Protein AF-0000000074319990 (afdb_homodimer)

Structure (mmCIF, N/CA/C/O backbone):
data_AF-0000000074319990-model_v1
#
loop_
_entity.id
_entity.type
_entity.pdbx_description
1 polymer 'PepSY domain-containing protein'
#
loop_
_atom_site.group_PDB
_atom_site.id
_atom_site.type_symbol
_atom_site.label_atom_id
_atom_site.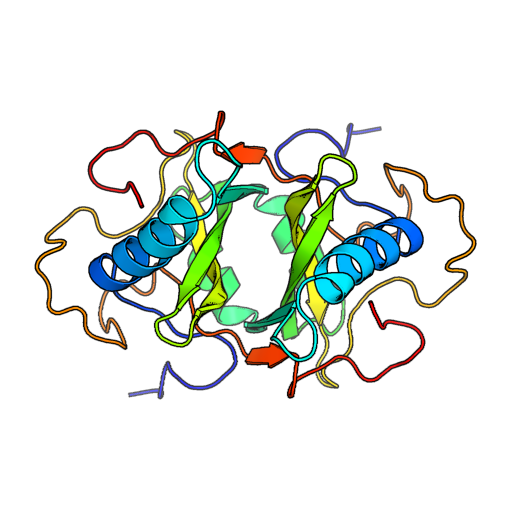label_alt_id
_atom_site.label_comp_id
_atom_site.label_asym_id
_atom_site.label_entity_id
_atom_site.label_seq_id
_atom_site.pdbx_PDB_ins_code
_atom_site.Cartn_x
_atom_site.Cartn_y
_atom_site.Cartn_z
_atom_site.occupancy
_atom_site.B_iso_or_equiv
_atom_site.auth_seq_id
_atom_site.auth_comp_id
_atom_site.auth_asym_id
_atom_site.auth_atom_id
_atom_site.pdbx_PDB_model_num
ATOM 1 N N . MET A 1 1 ? -10.508 -3.691 26.188 1 24.97 1 MET A N 1
ATOM 2 C CA . MET A 1 1 ? -9.844 -2.738 25.312 1 24.97 1 MET A CA 1
ATOM 3 C C . MET A 1 1 ? -9.266 -3.441 24.094 1 24.97 1 MET A C 1
ATOM 5 O O . MET A 1 1 ? -8.367 -4.277 24.219 1 24.97 1 MET A O 1
ATOM 9 N N . GLU A 1 2 ? -9.914 -3.902 23.094 1 34.56 2 GLU A N 1
ATOM 10 C CA . GLU A 1 2 ? -9.57 -4.879 22.062 1 34.56 2 GLU A CA 1
ATOM 11 C C . GLU A 1 2 ? -8.211 -4.57 21.453 1 34.56 2 GLU A C 1
ATOM 13 O O . GLU A 1 2 ? -7.883 -3.406 21.203 1 34.56 2 GLU A O 1
ATOM 18 N N . ASN A 1 3 ? -7.141 -5.203 21.688 1 40.97 3 ASN A N 1
ATOM 19 C CA . ASN A 1 3 ? -5.734 -4.902 21.438 1 40.97 3 ASN A CA 1
ATOM 20 C C . ASN A 1 3 ? -5.484 -4.559 19.984 1 40.97 3 ASN A C 1
ATOM 22 O O . ASN A 1 3 ? -5.551 -5.43 19.109 1 40.97 3 ASN A O 1
ATOM 26 N N . SER A 1 4 ? -5.953 -3.451 19.484 1 47.22 4 SER A N 1
ATOM 27 C CA . SER A 1 4 ? -5.918 -2.842 18.172 1 47.22 4 SER A CA 1
ATOM 28 C C . SER A 1 4 ? -4.637 -3.203 17.422 1 47.22 4 SER A C 1
ATOM 30 O O . SER A 1 4 ? -4.582 -3.129 16.188 1 47.22 4 SER A O 1
ATOM 32 N N . ASN A 1 5 ? -3.504 -3.514 18.172 1 55.06 5 ASN A N 1
ATOM 33 C CA . ASN A 1 5 ? -2.238 -3.852 17.516 1 55.06 5 ASN A CA 1
ATOM 34 C C . ASN A 1 5 ? -2.146 -5.344 17.219 1 55.06 5 ASN A C 1
ATOM 36 O O . ASN A 1 5 ? -1.068 -5.855 16.906 1 55.06 5 ASN A O 1
ATOM 40 N N . LYS A 1 6 ? -3.379 -5.938 17.328 1 69.81 6 LYS A N 1
ATOM 41 C CA . LYS A 1 6 ? -3.35 -7.332 16.906 1 69.81 6 LYS A CA 1
ATOM 42 C C . LYS A 1 6 ? -3.541 -7.445 15.391 1 69.81 6 LYS A C 1
ATOM 44 O O . LYS A 1 6 ? -4.262 -6.645 14.789 1 69.81 6 LYS A O 1
ATOM 49 N N . GLY A 1 7 ? -2.855 -8.25 14.797 1 90.25 7 GLY A N 1
ATOM 50 C CA . GLY A 1 7 ? -2.99 -8.516 13.375 1 90.25 7 GLY A CA 1
ATOM 51 C C . GLY A 1 7 ? -1.93 -7.824 12.531 1 90.25 7 GLY A C 1
ATOM 52 O O . GLY A 1 7 ? -0.86 -7.48 13.039 1 90.25 7 GLY A O 1
ATOM 53 N N . LYS A 1 8 ? -2.244 -7.809 11.297 1 95.81 8 LYS A N 1
ATOM 54 C CA . LYS A 1 8 ? -1.288 -7.258 10.344 1 95.81 8 LYS A CA 1
ATOM 55 C C . LYS A 1 8 ? -1.538 -5.77 10.117 1 95.81 8 LYS A C 1
ATOM 57 O O . LYS A 1 8 ? -2.596 -5.383 9.617 1 95.81 8 LYS A O 1
ATOM 62 N N . GLY A 1 9 ? -0.542 -4.938 10.508 1 94.5 9 GLY A N 1
ATOM 63 C CA . GLY A 1 9 ? -0.656 -3.49 10.43 1 94.5 9 GLY A CA 1
ATOM 64 C C . GLY A 1 9 ? -0.889 -2.838 11.781 1 94.5 9 GLY A C 1
ATOM 65 O O . GLY A 1 9 ? -1.648 -3.354 12.602 1 94.5 9 GLY A O 1
ATOM 66 N N . LYS A 1 10 ? -0.229 -1.736 12.016 1 92.06 10 LYS A N 1
ATOM 67 C CA . LYS A 1 10 ? -0.366 -0.941 13.234 1 92.06 10 LYS A CA 1
ATOM 68 C C . LYS A 1 10 ? -0.471 0.546 12.906 1 92.06 10 LYS A C 1
ATOM 70 O O . LYS A 1 10 ? 0.222 1.043 12.016 1 92.06 10 LYS A O 1
ATOM 75 N N . PHE A 1 11 ? -1.311 1.204 13.641 1 93 11 PHE A N 1
ATOM 76 C CA . PHE A 1 11 ? -1.433 2.645 13.445 1 93 11 PHE A CA 1
ATOM 77 C C . PHE A 1 11 ? -0.328 3.385 14.188 1 93 11 PHE A C 1
ATOM 79 O O . PHE A 1 11 ? 0.015 3.031 15.32 1 93 11 PHE A O 1
ATOM 86 N N . ILE A 1 12 ? 0.226 4.406 13.562 1 91.19 12 ILE A N 1
ATOM 87 C CA . ILE A 1 12 ? 1.336 5.164 14.125 1 91.19 12 ILE A CA 1
ATOM 88 C C . ILE A 1 12 ? 0.977 6.648 14.164 1 91.19 12 ILE A C 1
ATOM 90 O O . ILE A 1 12 ? -0.017 7.07 13.57 1 91.19 12 ILE A O 1
ATOM 94 N N . SER A 1 13 ? 1.857 7.379 14.82 1 90.19 13 SER A N 1
ATOM 95 C CA . SER A 1 13 ? 1.666 8.82 14.898 1 90.19 13 SER A CA 1
ATOM 96 C C . SER A 1 13 ? 2.1 9.508 13.602 1 90.19 13 SER A C 1
ATOM 98 O O . SER A 1 13 ? 2.918 8.969 12.852 1 90.19 13 SER A O 1
ATOM 100 N N . LYS A 1 14 ? 1.562 10.703 13.398 1 92.25 14 LYS A N 1
ATOM 101 C CA . LYS A 1 14 ? 1.979 11.523 12.266 1 92.25 14 LYS A CA 1
ATOM 102 C C . LYS A 1 14 ? 3.471 11.844 12.344 1 92.25 14 LYS A C 1
ATOM 104 O O . LYS A 1 14 ? 4.156 11.867 11.32 1 92.25 14 LYS A O 1
ATOM 109 N N . ALA A 1 15 ? 3.979 12.156 13.555 1 90.69 15 ALA A N 1
ATOM 110 C CA . ALA A 1 15 ? 5.391 12.492 13.734 1 90.69 15 ALA A CA 1
ATOM 111 C C . ALA A 1 15 ? 6.289 11.352 13.258 1 90.69 15 ALA A C 1
ATOM 113 O O . ALA A 1 15 ? 7.258 11.578 12.531 1 90.69 15 ALA A O 1
ATOM 114 N N . LYS A 1 16 ? 5.988 10.133 13.656 1 90.44 16 LYS A N 1
ATOM 115 C CA . LYS A 1 16 ? 6.766 8.977 13.211 1 90.44 16 LYS A CA 1
ATOM 116 C C . LYS A 1 16 ? 6.645 8.773 11.703 1 90.44 16 LYS A C 1
ATOM 118 O O . LYS A 1 16 ? 7.633 8.477 11.031 1 90.44 16 LYS A O 1
ATOM 123 N N . ALA A 1 17 ? 5.418 8.875 11.211 1 94 17 ALA A N 1
ATOM 124 C CA . ALA A 1 17 ? 5.188 8.742 9.773 1 94 17 ALA A CA 1
ATOM 125 C C . ALA A 1 17 ? 6.047 9.719 8.984 1 94 17 ALA A C 1
ATOM 127 O O . ALA A 1 17 ? 6.734 9.328 8.039 1 94 17 ALA A O 1
ATOM 128 N N . LYS A 1 18 ? 6.027 10.938 9.367 1 93.69 18 LYS A N 1
ATOM 129 C CA . LYS A 1 18 ? 6.801 11.977 8.695 1 93.69 18 LYS A CA 1
ATOM 130 C C . LYS A 1 18 ? 8.289 11.656 8.727 1 93.69 18 LYS A C 1
ATOM 132 O O . LYS A 1 18 ? 8.984 11.82 7.715 1 93.69 18 LYS A O 1
ATOM 137 N N . LYS A 1 19 ? 8.742 11.266 9.844 1 93.25 19 LYS A N 1
ATOM 138 C CA . LYS A 1 19 ? 10.156 10.914 9.977 1 93.25 19 LYS A CA 1
ATOM 139 C C . LYS A 1 19 ? 10.547 9.812 9 1 93.25 19 LYS A C 1
ATOM 141 O O . LYS A 1 19 ? 11.562 9.922 8.305 1 93.25 19 LYS A O 1
ATOM 146 N N . GLU A 1 20 ? 9.797 8.711 8.961 1 94.81 20 G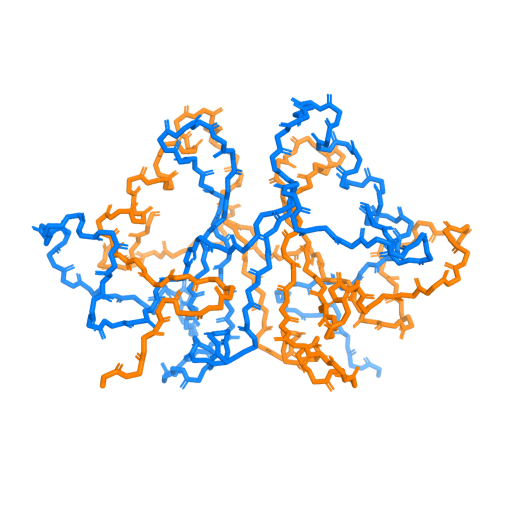LU A N 1
ATOM 147 C CA . GLU A 1 20 ? 10.148 7.559 8.141 1 94.81 20 GLU A CA 1
ATOM 148 C C . GLU A 1 20 ? 10.039 7.883 6.656 1 94.81 20 GLU A C 1
ATOM 150 O O . GLU A 1 20 ? 10.828 7.387 5.848 1 94.81 20 GLU A O 1
ATOM 155 N N . VAL A 1 21 ? 9 8.719 6.223 1 96.69 21 VAL A N 1
ATOM 156 C CA . VAL A 1 21 ? 8.883 9.148 4.832 1 96.69 21 VAL A CA 1
ATOM 157 C C . VAL A 1 21 ? 10.078 10.023 4.457 1 96.69 21 VAL A C 1
ATOM 159 O O . VAL A 1 21 ? 10.68 9.836 3.396 1 96.69 21 VAL A O 1
ATOM 162 N N . ASN A 1 22 ? 10.469 10.906 5.352 1 95.5 22 ASN A N 1
ATOM 163 C CA . ASN A 1 22 ? 11.609 11.773 5.098 1 95.5 22 ASN A CA 1
ATOM 164 C C . ASN A 1 22 ? 12.906 10.977 4.973 1 95.5 22 ASN A C 1
ATOM 166 O O . ASN A 1 22 ? 13.773 11.312 4.16 1 95.5 22 ASN A O 1
ATOM 170 N N . ASN A 1 23 ? 13.047 9.984 5.793 1 95.25 23 ASN A N 1
ATOM 171 C CA . ASN A 1 23 ? 14.211 9.117 5.68 1 95.25 23 ASN A CA 1
ATOM 172 C C . ASN A 1 23 ? 14.312 8.492 4.289 1 95.25 23 ASN A C 1
ATOM 174 O O . ASN A 1 23 ? 15.406 8.375 3.734 1 95.25 23 ASN A O 1
ATOM 178 N N . PHE A 1 24 ? 13.234 8.078 3.721 1 96.38 24 PHE A N 1
ATOM 179 C CA . PHE A 1 24 ? 13.242 7.508 2.381 1 96.38 24 PHE A CA 1
ATOM 180 C C . PHE A 1 24 ? 13.609 8.562 1.343 1 96.38 24 PHE A C 1
ATOM 182 O O . PHE A 1 24 ? 14.445 8.32 0.469 1 96.38 24 PHE A O 1
ATOM 189 N N . LYS A 1 25 ? 13.023 9.703 1.483 1 95.81 25 LYS A N 1
ATOM 190 C CA . LYS A 1 25 ? 13.242 10.781 0.524 1 95.81 25 LYS A CA 1
ATOM 191 C C . LYS A 1 25 ? 14.719 11.188 0.483 1 95.81 25 LYS A C 1
ATOM 193 O O . LYS A 1 25 ? 15.234 11.547 -0.574 1 95.81 25 LYS A O 1
ATOM 198 N N . LYS A 1 26 ? 15.344 11.172 1.584 1 93.56 26 LYS A N 1
ATOM 199 C CA . LYS A 1 26 ? 16.75 11.578 1.679 1 93.56 26 LYS A CA 1
ATOM 200 C C . LYS A 1 26 ? 17.625 10.742 0.75 1 93.56 26 LYS A C 1
ATOM 202 O O . LYS A 1 26 ? 18.578 11.258 0.162 1 93.56 26 LYS A O 1
ATOM 207 N N . GLY A 1 27 ? 17.297 9.508 0.487 1 88.5 27 GLY A N 1
ATOM 208 C CA . GLY A 1 27 ? 18.094 8.633 -0.37 1 88.5 27 GLY A CA 1
ATOM 209 C C . GLY A 1 27 ? 17.531 8.523 -1.777 1 88.5 27 GLY A C 1
ATOM 210 O O . GLY A 1 27 ? 18.125 7.871 -2.635 1 88.5 27 GLY A O 1
ATOM 211 N N . ASN A 1 28 ? 16.406 9.211 -2.053 1 91.06 28 ASN A N 1
ATOM 212 C CA . ASN A 1 28 ? 15.703 9.102 -3.324 1 91.06 28 ASN A CA 1
ATOM 213 C C . ASN A 1 28 ? 15.141 10.445 -3.775 1 91.06 28 ASN A C 1
ATOM 215 O O . ASN A 1 28 ? 13.953 10.555 -4.09 1 91.06 28 ASN A O 1
ATOM 219 N N . SER A 1 29 ? 16.031 11.367 -3.895 1 88 29 SER A N 1
ATOM 220 C CA . SER A 1 29 ? 15.602 12.727 -4.195 1 88 29 SER A CA 1
ATOM 221 C C . SER A 1 29 ? 15 12.82 -5.594 1 88 29 SER A C 1
ATOM 223 O O . SER A 1 29 ? 15.516 12.219 -6.539 1 88 29 SER A O 1
ATOM 225 N N . ASN A 1 30 ? 13.906 13.43 -5.703 1 88.19 30 ASN A N 1
ATOM 226 C CA . ASN A 1 30 ? 13.234 13.734 -6.961 1 88.19 30 ASN A CA 1
ATOM 227 C C . ASN A 1 30 ? 12.625 12.477 -7.586 1 88.19 30 ASN A C 1
ATOM 229 O O . ASN A 1 30 ? 12.492 12.391 -8.812 1 88.19 30 ASN A O 1
ATOM 233 N N . LYS A 1 31 ? 12.523 11.453 -6.832 1 94 31 LYS A N 1
ATOM 234 C CA . LYS A 1 31 ? 11.836 10.234 -7.246 1 94 31 LYS A CA 1
ATOM 235 C C . LYS A 1 31 ? 10.477 10.109 -6.555 1 94 31 LYS A C 1
ATOM 237 O O . LYS A 1 31 ? 10.266 10.68 -5.484 1 94 31 LYS A O 1
ATOM 242 N N . PRO A 1 32 ? 9.609 9.438 -7.168 1 96.56 32 PRO A N 1
ATOM 243 C CA . PRO A 1 32 ? 8.32 9.227 -6.5 1 96.56 32 PRO A CA 1
ATOM 244 C C . PRO A 1 32 ? 8.469 8.516 -5.156 1 96.56 32 PRO A C 1
ATOM 246 O O . PRO A 1 32 ? 9.297 7.613 -5.016 1 96.56 32 PRO A O 1
ATOM 249 N N . TYR A 1 33 ? 7.672 8.992 -4.188 1 97.31 33 TYR A N 1
ATOM 250 C CA . TYR A 1 33 ? 7.766 8.383 -2.863 1 97.31 33 TYR A CA 1
ATOM 251 C C . TYR A 1 33 ? 6.383 8.031 -2.326 1 97.31 33 TYR A C 1
ATOM 253 O O . TYR A 1 33 ? 6.258 7.531 -1.206 1 97.31 33 TYR A O 1
ATOM 261 N N . ALA A 1 34 ? 5.328 8.297 -3.105 1 98.12 34 ALA A N 1
ATOM 262 C CA . ALA A 1 34 ? 3.971 7.926 -2.721 1 98.12 34 ALA A CA 1
ATOM 263 C C . ALA A 1 34 ? 3.123 7.598 -3.947 1 98.12 34 ALA A C 1
ATOM 265 O O . ALA A 1 34 ? 3.367 8.125 -5.035 1 98.12 34 ALA A O 1
ATOM 266 N N . TYR A 1 35 ? 2.137 6.77 -3.799 1 97.88 35 TYR A N 1
ATOM 267 C CA . TYR A 1 35 ? 1.231 6.32 -4.852 1 97.88 35 TYR A C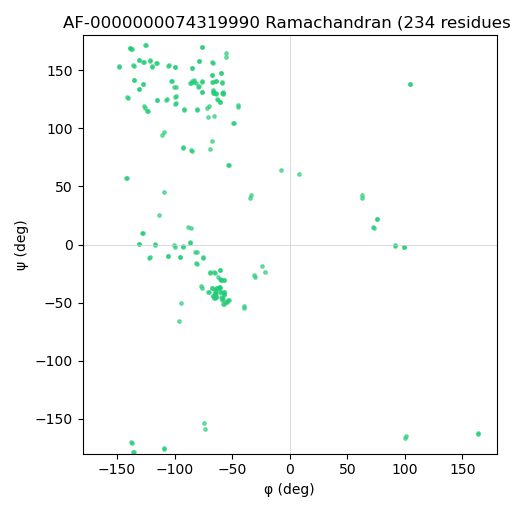A 1
ATOM 268 C C . TYR A 1 35 ? -0.2 6.23 -4.336 1 97.88 35 TYR A C 1
ATOM 270 O O . TYR A 1 35 ? -0.462 5.574 -3.324 1 97.88 35 TYR A O 1
ATOM 278 N N . SER A 1 36 ? -1.117 6.887 -5.031 1 98.5 36 SER A N 1
ATOM 279 C CA . SER A 1 36 ? -2.521 6.883 -4.633 1 98.5 36 SER A CA 1
ATOM 280 C C . SER A 1 36 ? -3.336 5.922 -5.492 1 98.5 36 SER A C 1
ATOM 282 O O . SER A 1 36 ? -3.113 5.816 -6.699 1 98.5 36 SER A O 1
ATOM 284 N N . PHE A 1 37 ? -4.254 5.23 -4.863 1 98.25 37 PHE A N 1
ATOM 285 C CA . PHE A 1 37 ? -5.145 4.273 -5.504 1 98.25 37 PHE A CA 1
ATOM 286 C C . PHE A 1 37 ? -6.602 4.574 -5.16 1 98.25 37 PHE A C 1
ATOM 288 O O . PHE A 1 37 ? -6.934 4.805 -3.996 1 98.25 37 PHE A O 1
ATOM 295 N N . ASP A 1 38 ? -7.453 4.48 -6.113 1 98 38 ASP A N 1
ATOM 296 C CA . ASP A 1 38 ? -8.867 4.785 -5.934 1 98 38 ASP A CA 1
ATOM 297 C C . ASP A 1 38 ? -9.539 3.764 -5.016 1 98 38 ASP A C 1
ATOM 299 O O . ASP A 1 38 ? -9.25 2.566 -5.094 1 98 38 ASP A O 1
ATOM 303 N N . LYS A 1 39 ? -10.492 4.312 -4.273 1 98.19 39 LYS A N 1
ATOM 304 C CA . LYS A 1 39 ? -11.258 3.516 -3.314 1 98.19 39 LYS A CA 1
ATOM 305 C C . LYS A 1 39 ? -11.867 2.285 -3.982 1 98.19 39 LYS A C 1
ATOM 307 O O . LYS A 1 39 ? -11.766 1.175 -3.459 1 98.19 39 LYS A O 1
ATOM 312 N N . GLU A 1 40 ? -12.484 2.441 -5.105 1 96.62 40 GLU A N 1
ATOM 313 C CA . GLU A 1 40 ? -13.188 1.355 -5.777 1 96.62 40 GLU A CA 1
ATOM 314 C C . GLU A 1 40 ? -12.234 0.224 -6.148 1 96.62 40 GLU A C 1
ATOM 316 O O . GLU A 1 40 ? -12.617 -0.949 -6.125 1 96.62 40 GLU A O 1
ATOM 321 N N . LYS A 1 41 ? -11.07 0.536 -6.535 1 96.56 41 LYS A N 1
ATOM 322 C CA . LYS A 1 41 ? -10.094 -0.483 -6.918 1 96.56 41 LYS A CA 1
ATOM 323 C C . LYS A 1 41 ? -9.609 -1.266 -5.703 1 96.56 41 LYS A C 1
ATOM 325 O O . LYS A 1 41 ? -9.438 -2.484 -5.77 1 96.56 41 LYS A O 1
ATOM 330 N N . ILE A 1 42 ? -9.383 -0.571 -4.609 1 98.25 42 ILE A N 1
ATOM 331 C CA . ILE A 1 42 ? -8.984 -1.243 -3.375 1 98.25 42 ILE A CA 1
ATOM 332 C C . ILE A 1 42 ? -10.125 -2.135 -2.885 1 98.25 42 ILE A C 1
ATOM 334 O O . ILE A 1 42 ? -9.898 -3.27 -2.465 1 98.25 42 ILE A O 1
ATOM 338 N N . GLU A 1 43 ? -11.328 -1.623 -2.953 1 97.94 43 GLU A N 1
ATOM 339 C CA . GLU A 1 43 ? -12.484 -2.412 -2.543 1 97.94 43 GLU A CA 1
ATOM 340 C C . GLU A 1 43 ? -12.656 -3.646 -3.428 1 97.94 43 GLU A C 1
ATOM 342 O O . GLU A 1 43 ? -13.086 -4.699 -2.955 1 97.94 43 GLU A O 1
ATOM 347 N N . LYS A 1 44 ? -12.383 -3.504 -4.684 1 96.38 44 LYS A N 1
ATOM 348 C CA . LYS A 1 44 ? -12.43 -4.668 -5.566 1 96.38 44 LYS A CA 1
ATOM 349 C C . LYS A 1 44 ? -11.492 -5.766 -5.074 1 96.38 44 LYS A C 1
ATOM 351 O O . LYS A 1 44 ? -11.844 -6.949 -5.109 1 96.38 44 LYS A O 1
ATOM 356 N N . LEU A 1 45 ? -10.305 -5.379 -4.645 1 97.75 45 LEU A N 1
ATOM 357 C CA . LEU A 1 45 ? -9.367 -6.355 -4.098 1 97.75 45 LEU A CA 1
ATOM 358 C C . LEU A 1 45 ? -9.898 -6.953 -2.801 1 97.75 45 LEU A C 1
ATOM 360 O O . LEU A 1 45 ? -9.906 -8.172 -2.629 1 97.75 45 LEU A O 1
ATOM 364 N N . LEU A 1 46 ? -10.414 -6.121 -1.877 1 98.44 46 LEU A N 1
ATOM 365 C CA . LEU A 1 46 ? -10.852 -6.539 -0.548 1 98.44 46 LEU A CA 1
ATOM 366 C C . LEU A 1 46 ? -12.102 -7.398 -0.632 1 98.44 46 LEU A C 1
ATOM 368 O O . LEU A 1 46 ? -12.383 -8.188 0.275 1 98.44 46 LEU A O 1
ATOM 372 N N . ASN A 1 47 ? -12.828 -7.246 -1.661 1 97.69 47 ASN A N 1
ATOM 373 C CA . ASN A 1 47 ? -14.109 -7.941 -1.787 1 97.69 47 ASN A CA 1
ATOM 374 C C . ASN A 1 47 ? -13.945 -9.273 -2.512 1 97.69 47 ASN A C 1
ATOM 376 O O . ASN A 1 47 ? -14.922 -10 -2.699 1 97.69 47 ASN A O 1
ATOM 380 N N . GLN A 1 48 ? -12.82 -9.641 -2.945 1 96.75 48 GLN A N 1
ATOM 381 C CA . GLN A 1 48 ? -12.602 -10.977 -3.498 1 96.75 48 GLN A CA 1
ATOM 382 C C . GLN A 1 48 ? -12.906 -12.055 -2.467 1 96.75 48 GLN A C 1
ATOM 384 O O . GLN A 1 48 ? -12.648 -11.875 -1.275 1 96.75 48 GLN A O 1
ATOM 389 N N . ASN A 1 49 ? -13.359 -13.125 -2.938 1 96.94 49 ASN A N 1
ATOM 390 C CA . ASN A 1 49 ? -13.688 -14.227 -2.045 1 96.94 49 ASN A CA 1
ATOM 391 C C . ASN A 1 49 ? -12.469 -14.703 -1.258 1 96.94 49 ASN A C 1
ATOM 393 O O . ASN A 1 49 ? -11.422 -14.984 -1.84 1 96.94 49 ASN A O 1
ATOM 397 N N . GLY A 1 50 ? -12.609 -14.672 0.098 1 98.06 50 GLY A N 1
ATOM 398 C CA . GLY A 1 50 ? -11.57 -15.211 0.954 1 98.06 50 GLY A CA 1
ATOM 399 C C . GLY A 1 50 ? -10.539 -14.172 1.365 1 98.06 50 GLY A C 1
ATOM 400 O O . GLY A 1 50 ? -9.625 -14.469 2.141 1 98.06 50 GLY A O 1
ATOM 401 N N . ALA A 1 51 ? -10.719 -12.953 0.898 1 98.5 51 ALA A N 1
ATOM 402 C CA . ALA A 1 51 ? -9.727 -11.93 1.192 1 98.5 51 ALA A CA 1
ATOM 403 C C . ALA A 1 51 ? -9.695 -11.602 2.682 1 98.5 51 ALA A C 1
ATOM 405 O O . ALA A 1 51 ? -10.742 -11.375 3.295 1 98.5 51 ALA A O 1
ATOM 406 N N . GLU A 1 52 ? -8.555 -11.594 3.244 1 98.5 52 GLU A N 1
ATOM 407 C CA . GLU A 1 52 ? -8.328 -11.234 4.641 1 98.5 52 GLU A CA 1
ATOM 408 C C . GLU A 1 52 ? -7.684 -9.852 4.758 1 98.5 52 GLU A C 1
ATOM 410 O O . GLU A 1 52 ? -7.598 -9.297 5.852 1 98.5 52 GLU A O 1
ATOM 415 N N . GLY A 1 53 ? -7.266 -9.312 3.664 1 98.56 53 GLY A N 1
ATOM 416 C CA . GLY A 1 53 ? -6.613 -8.016 3.574 1 98.56 53 GLY A CA 1
ATOM 417 C C . GLY A 1 53 ? -5.883 -7.805 2.262 1 98.56 53 GLY A C 1
ATOM 418 O O . GLY A 1 53 ? -6.223 -8.422 1.251 1 98.56 53 GLY A O 1
ATOM 419 N N . ILE A 1 54 ? -4.965 -6.812 2.266 1 98.81 54 ILE A N 1
ATOM 420 C CA . ILE A 1 54 ? -4.164 -6.578 1.069 1 98.81 54 ILE A CA 1
ATOM 421 C C . ILE A 1 54 ? -2.682 -6.75 1.398 1 98.81 54 ILE A C 1
ATOM 423 O O . ILE A 1 54 ? -2.285 -6.676 2.564 1 98.81 54 ILE A O 1
ATOM 427 N N . ARG A 1 55 ? -1.948 -7.086 0.44 1 98.75 55 ARG A N 1
ATOM 428 C CA . ARG A 1 55 ? -0.491 -7.152 0.468 1 98.75 55 ARG A CA 1
ATOM 429 C C . ARG A 1 55 ? 0.123 -6.137 -0.49 1 98.75 55 ARG A C 1
ATOM 431 O O . ARG A 1 55 ? -0.277 -6.051 -1.652 1 98.75 55 ARG A O 1
ATOM 438 N N . VAL A 1 56 ? 0.992 -5.273 0.008 1 98.69 56 VAL A N 1
ATOM 439 C CA . VAL A 1 56 ? 1.714 -4.277 -0.776 1 98.69 56 VAL A CA 1
ATOM 440 C C . VAL A 1 56 ? 3.123 -4.781 -1.083 1 98.69 56 VAL A C 1
ATOM 442 O O . VAL A 1 56 ? 3.896 -5.074 -0.169 1 98.69 56 VAL A O 1
ATOM 445 N N . TYR A 1 57 ? 3.502 -4.898 -2.32 1 98.38 57 TYR A N 1
ATOM 446 C CA . TYR A 1 57 ? 4.836 -5.281 -2.771 1 98.38 57 TYR A CA 1
ATOM 447 C C . TYR A 1 57 ? 5.641 -4.055 -3.188 1 98.38 57 TYR A C 1
ATOM 449 O O . TYR A 1 57 ? 5.121 -3.166 -3.867 1 98.38 57 TYR A O 1
ATOM 457 N N . LEU A 1 58 ? 6.883 -4.043 -2.742 1 97.56 58 LEU A N 1
ATOM 458 C CA . LEU A 1 58 ? 7.848 -3.107 -3.312 1 97.56 58 LEU A CA 1
ATOM 459 C C . LEU A 1 58 ? 8.312 -3.578 -4.684 1 97.56 58 LEU A C 1
ATOM 461 O O . LEU A 1 58 ? 8.625 -4.758 -4.867 1 97.56 58 LEU A O 1
ATOM 465 N N . THR A 1 59 ? 8.273 -2.646 -5.633 1 97.19 59 THR A N 1
ATOM 466 C CA . THR A 1 59 ? 8.602 -2.986 -7.012 1 97.19 59 THR A CA 1
ATOM 467 C C . THR A 1 59 ? 9.602 -1.987 -7.594 1 97.19 59 THR A C 1
ATOM 469 O O . THR A 1 59 ? 9.844 -0.93 -7.008 1 97.19 59 THR A O 1
ATOM 472 N N . LYS A 1 60 ? 10.219 -2.42 -8.562 1 95.06 60 LYS A N 1
ATOM 473 C CA . LYS A 1 60 ? 11.047 -1.541 -9.383 1 95.06 60 LYS A CA 1
ATOM 474 C C . LYS A 1 60 ? 10.633 -1.604 -10.852 1 95.06 60 LYS A C 1
ATOM 476 O O . LYS A 1 60 ? 10.711 -2.66 -11.484 1 95.06 60 LYS A O 1
ATOM 481 N N . GLU A 1 61 ? 10.141 -0.439 -11.266 1 85.12 61 GLU A N 1
ATOM 482 C CA . GLU A 1 61 ? 9.672 -0.331 -12.648 1 85.12 61 GLU A CA 1
ATOM 483 C C . GLU A 1 61 ? 10.844 -0.214 -13.617 1 85.12 61 GLU A C 1
ATOM 485 O O . GLU A 1 61 ? 11.992 -0.037 -13.195 1 85.12 61 GLU A O 1
ATOM 490 N N . ASP A 1 62 ? 10.547 -0.314 -14.898 1 77.81 62 ASP A N 1
ATOM 491 C CA . ASP A 1 62 ? 11.586 -0.277 -15.922 1 77.81 62 ASP A CA 1
ATOM 492 C C . ASP A 1 62 ? 12.359 1.039 -15.867 1 77.81 62 ASP A C 1
ATOM 494 O O . ASP A 1 62 ? 13.562 1.07 -16.141 1 77.81 62 ASP A O 1
ATOM 498 N N . LYS A 1 63 ? 11.648 2.076 -15.438 1 77.69 63 LYS A N 1
ATOM 499 C CA . LYS A 1 63 ? 12.32 3.371 -15.352 1 77.69 63 LYS A CA 1
ATOM 500 C C . LYS A 1 63 ? 13.258 3.428 -14.148 1 77.69 63 LYS A C 1
ATOM 502 O O . LYS A 1 63 ? 13.984 4.406 -13.961 1 77.69 63 LYS A O 1
ATOM 507 N N . GLY A 1 64 ? 13.133 2.488 -13.344 1 84 64 GLY A N 1
ATOM 508 C CA . GLY A 1 64 ? 14.078 2.361 -12.25 1 84 64 GLY A CA 1
ATOM 509 C C . GLY A 1 64 ? 13.555 2.908 -10.938 1 84 64 GLY A C 1
ATOM 510 O O . GLY A 1 64 ? 14.242 2.85 -9.914 1 84 64 GLY A O 1
ATOM 511 N N . ASN A 1 65 ? 12.422 3.43 -10.93 1 90.31 65 ASN A N 1
ATOM 512 C CA . ASN A 1 65 ? 11.836 3.963 -9.703 1 90.31 65 ASN A CA 1
ATOM 513 C C . ASN A 1 65 ? 11.242 2.855 -8.836 1 90.31 65 ASN A C 1
ATOM 515 O O . ASN A 1 65 ? 10.633 1.917 -9.359 1 90.31 65 ASN A O 1
ATOM 519 N N . THR A 1 66 ? 11.57 3.014 -7.539 1 94.5 66 THR A N 1
ATOM 520 C CA . THR A 1 66 ? 10.844 2.166 -6.602 1 94.5 66 THR A CA 1
ATOM 521 C C . THR A 1 66 ? 9.352 2.502 -6.613 1 94.5 66 THR A C 1
ATOM 523 O O . THR A 1 66 ? 8.977 3.676 -6.629 1 94.5 66 THR A O 1
ATOM 526 N N . SER A 1 67 ? 8.57 1.479 -6.75 1 96.31 67 SER A N 1
ATOM 527 C CA . SER A 1 67 ? 7.117 1.608 -6.727 1 96.31 67 SER A CA 1
ATOM 528 C C . SER A 1 67 ? 6.48 0.491 -5.906 1 96.31 67 SER A C 1
ATOM 530 O O . SER A 1 67 ? 7.152 -0.166 -5.113 1 96.31 67 SER A O 1
ATOM 532 N N . VAL A 1 68 ? 5.094 0.443 -6.012 1 97.5 68 VAL A N 1
ATOM 533 C CA . VAL A 1 68 ? 4.383 -0.583 -5.254 1 97.5 68 VAL A CA 1
ATOM 534 C C . VAL A 1 68 ? 3.328 -1.242 -6.137 1 97.5 68 VAL A C 1
ATOM 536 O O . VAL A 1 68 ? 2.834 -0.63 -7.086 1 97.5 68 VAL A O 1
ATOM 539 N N . LEU A 1 69 ? 2.963 -2.43 -5.891 1 97.31 69 LEU A N 1
ATOM 540 C CA . LEU A 1 69 ? 1.755 -3.086 -6.379 1 97.31 69 LEU A CA 1
ATOM 541 C C . LEU A 1 69 ? 0.954 -3.678 -5.227 1 97.31 69 LEU A C 1
ATOM 543 O O . LEU A 1 69 ? 1.493 -3.9 -4.141 1 97.31 69 LEU A O 1
ATOM 547 N N . ILE A 1 70 ? -0.32 -3.889 -5.395 1 98.56 70 ILE A N 1
ATOM 548 C CA . ILE A 1 70 ? -1.211 -4.332 -4.328 1 98.56 70 ILE A CA 1
ATOM 549 C C . ILE A 1 70 ? -2.051 -5.512 -4.812 1 98.56 70 ILE A C 1
ATOM 551 O O . ILE A 1 70 ? -2.561 -5.5 -5.938 1 98.56 70 ILE A O 1
ATOM 555 N N . CYS A 1 71 ? -2.156 -6.531 -4.043 1 98.38 71 CYS A N 1
ATOM 556 C CA . CYS A 1 71 ? -3.121 -7.605 -4.246 1 98.38 71 CYS A CA 1
ATOM 557 C C . CYS A 1 71 ? -3.734 -8.039 -2.922 1 98.38 71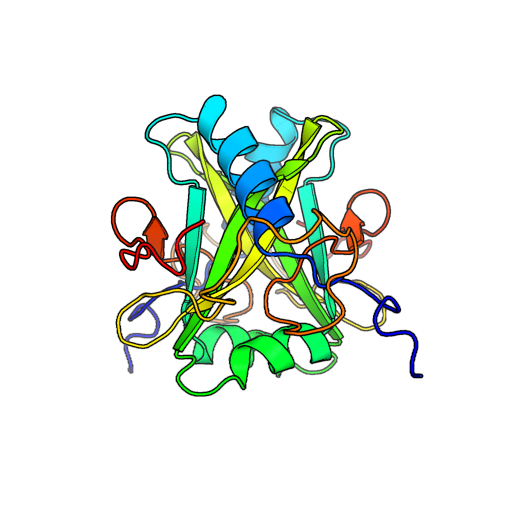 CYS A C 1
ATOM 559 O O . CYS A 1 71 ? -3.309 -7.59 -1.856 1 98.38 71 CYS A O 1
ATOM 561 N N . ALA A 1 72 ? -4.781 -8.852 -2.979 1 98.69 72 ALA A N 1
ATOM 562 C CA . ALA A 1 72 ? -5.375 -9.414 -1.768 1 98.69 72 ALA A CA 1
ATOM 563 C C . ALA A 1 72 ? -4.648 -10.68 -1.335 1 98.69 72 ALA A C 1
ATOM 565 O O . ALA A 1 72 ? -3.977 -11.32 -2.145 1 98.69 72 ALA A O 1
ATOM 566 N N . TYR A 1 73 ? -4.672 -10.945 -0.076 1 98.62 73 TYR A N 1
ATOM 567 C CA . TYR A 1 73 ? -4.215 -12.234 0.424 1 98.62 73 TYR A CA 1
ATOM 568 C C . TYR A 1 73 ? -5.324 -12.953 1.187 1 98.62 73 TYR A C 1
ATOM 570 O O . TYR A 1 73 ? -6.262 -12.312 1.67 1 98.62 73 TYR A O 1
ATOM 578 N N . ASP A 1 74 ? -5.219 -14.289 1.31 1 98.5 74 ASP A N 1
ATOM 579 C CA . ASP A 1 74 ? -6.289 -15.078 1.904 1 98.5 74 ASP A CA 1
ATOM 580 C C . ASP A 1 74 ? -5.883 -15.602 3.279 1 98.5 74 ASP A C 1
ATOM 582 O O . ASP A 1 74 ? -4.824 -15.25 3.799 1 98.5 74 ASP A O 1
ATOM 586 N N . ALA A 1 75 ? -6.707 -16.406 3.895 1 97.81 75 ALA A N 1
ATOM 587 C CA . ALA A 1 75 ? -6.539 -16.891 5.258 1 97.81 75 ALA A CA 1
ATOM 588 C C . ALA A 1 75 ? -5.309 -17.797 5.371 1 97.81 75 ALA A C 1
ATOM 590 O O . ALA A 1 75 ? -4.762 -17.969 6.461 1 97.81 75 ALA A O 1
ATOM 591 N N . ASP A 1 76 ? -4.863 -18.422 4.254 1 97.44 76 ASP A N 1
ATOM 592 C CA . ASP A 1 76 ? -3.662 -19.25 4.234 1 97.44 76 ASP A CA 1
ATOM 593 C C . ASP A 1 76 ? -2.416 -18.406 3.98 1 97.44 76 ASP A C 1
ATOM 595 O O . ASP A 1 76 ? -1.323 -18.938 3.789 1 97.44 76 ASP A O 1
ATOM 599 N N . ASN A 1 77 ? -2.605 -17.109 3.863 1 97.69 77 ASN A N 1
ATOM 600 C CA . ASN A 1 77 ? -1.537 -16.141 3.652 1 97.69 77 ASN A CA 1
ATOM 601 C C . ASN A 1 77 ? -1.025 -16.172 2.215 1 97.69 77 ASN A C 1
ATOM 603 O O . ASN A 1 77 ? 0.124 -15.805 1.953 1 97.69 77 ASN A O 1
ATOM 607 N N . ASN A 1 78 ? -1.887 -16.688 1.315 1 97.75 78 ASN A N 1
ATOM 608 C CA . ASN A 1 78 ? -1.515 -16.688 -0.095 1 97.75 78 ASN A CA 1
ATOM 609 C C . ASN A 1 78 ? -2.174 -15.531 -0.851 1 97.75 78 ASN A C 1
ATOM 611 O O . ASN A 1 78 ? -3.266 -15.094 -0.489 1 97.75 78 ASN A O 1
ATOM 615 N N . ASN A 1 79 ? -1.499 -15.133 -1.893 1 98 79 ASN A N 1
ATOM 616 C CA . ASN A 1 79 ? -2.062 -14.078 -2.734 1 98 79 ASN A CA 1
ATOM 617 C C . ASN A 1 79 ? -3.318 -14.555 -3.459 1 98 79 ASN A C 1
ATOM 619 O O . ASN A 1 79 ? -3.383 -15.703 -3.914 1 98 79 ASN A O 1
ATOM 623 N N . ILE A 1 80 ? -4.273 -13.727 -3.539 1 97.38 80 ILE A N 1
ATOM 624 C CA . ILE A 1 80 ? -5.41 -13.953 -4.426 1 97.38 80 ILE A CA 1
ATOM 625 C C . ILE A 1 80 ? -5.156 -13.289 -5.773 1 97.38 80 ILE A C 1
ATOM 627 O O . ILE A 1 80 ? -5.605 -12.164 -6.016 1 97.38 80 ILE A O 1
ATOM 631 N N . ILE A 1 81 ? -4.398 -14.023 -6.648 1 95.69 81 ILE A N 1
ATOM 632 C CA . ILE A 1 81 ? -4.031 -13.586 -7.988 1 95.69 81 ILE A CA 1
ATOM 633 C C . ILE A 1 81 ? -4.188 -14.75 -8.969 1 95.69 81 ILE A C 1
ATOM 635 O O . ILE A 1 81 ? -4.434 -15.883 -8.562 1 95.69 81 ILE A O 1
ATOM 639 N N . PRO A 1 82 ? -4.125 -14.477 -10.211 1 91.31 82 PRO A N 1
ATOM 640 C CA . PRO A 1 82 ? -4.297 -15.57 -11.172 1 91.31 82 PRO A CA 1
ATOM 641 C C . PRO A 1 82 ? -3.266 -16.688 -10.977 1 91.31 82 PRO A C 1
ATOM 643 O O . PRO A 1 82 ? -2.096 -16.406 -10.703 1 91.31 82 PRO A O 1
ATOM 646 N N . LYS A 1 83 ? -3.693 -17.938 -10.891 1 85.12 83 LYS A N 1
ATOM 647 C CA . LYS A 1 83 ? -2.812 -19.078 -10.695 1 85.12 83 LYS A CA 1
ATOM 648 C C . LYS A 1 83 ? -2.082 -19.438 -11.984 1 85.12 83 LYS A C 1
ATOM 650 O O . LYS A 1 83 ? -0.975 -19.984 -11.945 1 85.12 83 LYS A O 1
ATOM 655 N N . GLY A 1 84 ? -2.773 -19.312 -13.078 1 66.69 84 GLY A N 1
ATOM 656 C CA . GLY A 1 84 ? -2.209 -19.812 -14.32 1 66.69 84 GLY A CA 1
ATOM 657 C C . GLY A 1 84 ? -1.104 -18.938 -14.875 1 66.69 84 GLY A C 1
ATOM 658 O O . GLY A 1 84 ? -0.625 -18.031 -14.188 1 66.69 84 GLY A O 1
ATOM 659 N N . ASP A 1 85 ? -0.785 -18.906 -16.406 1 54.81 85 ASP A N 1
ATOM 660 C CA . ASP A 1 85 ? 0.346 -18.844 -17.328 1 54.81 85 ASP A CA 1
ATOM 661 C C . ASP A 1 85 ? 1.035 -17.484 -17.266 1 54.81 85 ASP A C 1
ATOM 663 O O . ASP A 1 85 ? 0.431 -16.469 -17.594 1 54.81 85 ASP A O 1
ATOM 667 N N . GLU A 1 86 ? 1.967 -17.375 -16.188 1 53.84 86 GLU A N 1
ATOM 668 C CA . GLU A 1 86 ? 3.025 -16.391 -16.344 1 53.84 86 GLU A CA 1
ATOM 669 C C . GLU A 1 86 ? 3.254 -16.047 -17.828 1 53.84 86 GLU A C 1
ATOM 671 O O . GLU A 1 86 ? 3.891 -15.047 -18.141 1 53.84 86 GLU A O 1
ATOM 676 N N . ASN A 1 87 ? 2.852 -16.984 -18.625 1 48.72 87 ASN A N 1
ATOM 677 C CA . ASN A 1 87 ? 3.213 -16.875 -20.031 1 48.72 87 ASN A CA 1
ATOM 678 C C . ASN A 1 87 ? 2.295 -15.914 -20.781 1 48.72 87 ASN A C 1
ATOM 680 O O . ASN A 1 87 ? 2.4 -15.766 -22 1 48.72 87 ASN A O 1
ATOM 684 N N . ALA A 1 88 ? 1.32 -15.484 -20.109 1 52.31 88 ALA A N 1
ATOM 685 C CA . ALA A 1 88 ? 0.508 -14.531 -20.859 1 52.31 88 ALA A CA 1
ATOM 686 C C . ALA A 1 88 ? 1.301 -13.266 -21.188 1 52.31 88 ALA A C 1
ATOM 688 O O . ALA A 1 88 ? 2.213 -12.891 -20.438 1 52.31 88 ALA A O 1
ATOM 689 N N . PRO A 1 89 ? 1.087 -12.797 -22.359 1 51.69 89 PRO A N 1
ATOM 690 C CA . PRO A 1 89 ? 1.846 -11.594 -22.734 1 51.69 89 PRO A CA 1
ATOM 691 C C . PRO A 1 89 ? 1.86 -10.547 -21.625 1 51.69 89 PRO A C 1
ATOM 693 O O . PRO A 1 89 ? 0.904 -10.445 -20.844 1 51.69 89 PRO A O 1
ATOM 696 N N . GLN A 1 90 ? 2.996 -10.211 -21.109 1 53.81 90 GLN A N 1
ATOM 697 C CA . GLN A 1 90 ? 3.207 -9.078 -20.219 1 53.81 90 GLN A CA 1
ATOM 698 C C . GLN A 1 90 ? 2.277 -7.922 -20.578 1 53.81 90 GLN A C 1
ATOM 700 O O . GLN A 1 90 ? 2.688 -6.973 -21.25 1 53.81 90 GLN A O 1
ATOM 705 N N . MET A 1 91 ? 1.051 -8.234 -20.859 1 51.88 91 MET A N 1
ATOM 706 C CA . MET A 1 91 ? 0.234 -7.102 -21.281 1 51.88 91 MET A CA 1
ATOM 707 C C . MET A 1 91 ? 0.113 -6.07 -20.156 1 51.88 91 MET A C 1
ATOM 709 O O . MET A 1 91 ? 0.083 -6.43 -18.984 1 51.88 91 MET A O 1
ATOM 713 N N . GLU A 1 92 ? 0.452 -4.797 -20.375 1 52 92 GLU A N 1
ATOM 714 C CA . GLU A 1 92 ? 0.345 -3.629 -19.516 1 52 92 GLU A CA 1
ATOM 715 C C . GLU A 1 92 ? -0.961 -3.645 -18.719 1 52 92 GLU A C 1
ATOM 717 O O . GLU A 1 92 ? -0.982 -3.307 -17.531 1 52 92 GLU A O 1
ATOM 722 N N . GLU A 1 93 ? -2.076 -3.773 -19.453 1 51 93 GLU A N 1
ATOM 723 C CA . GLU A 1 93 ? -3.393 -3.734 -18.812 1 51 93 GLU A CA 1
ATOM 724 C C . GLU A 1 93 ? -4.055 -5.109 -18.828 1 51 93 GLU A C 1
ATOM 726 O O . GLU A 1 93 ? -4.047 -5.793 -19.859 1 51 93 GLU A O 1
ATOM 731 N N . SER A 1 94 ? -3.982 -5.895 -17.797 1 51.75 94 SER A N 1
ATOM 732 C CA . SER A 1 94 ? -4.672 -7.184 -17.812 1 51.75 94 SER A CA 1
ATOM 733 C C . SER A 1 94 ? -6.184 -6.996 -17.844 1 51.75 94 SER A C 1
ATOM 735 O O . SER A 1 94 ? -6.723 -6.137 -17.156 1 51.75 94 SER A O 1
ATOM 737 N N . THR A 1 95 ? -6.805 -7.277 -18.828 1 47.03 95 THR A N 1
ATOM 738 C CA . THR A 1 95 ? -8.25 -7.27 -19.031 1 47.03 95 THR A CA 1
ATOM 739 C C . THR A 1 95 ? -8.938 -8.234 -18.062 1 47.03 95 THR A C 1
ATOM 741 O O . THR A 1 95 ? -10.141 -8.133 -17.828 1 47.03 95 THR A O 1
ATOM 744 N N . SER A 1 96 ? -8.289 -9.367 -17.594 1 51.09 96 SER A N 1
ATOM 745 C CA . SER A 1 96 ? -9.242 -10.336 -17.062 1 51.09 96 SER A CA 1
ATOM 746 C C . SER A 1 96 ? -9.375 -10.195 -15.547 1 51.09 96 SER A C 1
ATOM 748 O O . SER A 1 96 ? -10.484 -10.031 -15.031 1 51.09 96 SER A O 1
ATOM 750 N N . ASP A 1 97 ? -8.383 -10.453 -14.727 1 64.81 97 ASP A N 1
ATOM 751 C CA . ASP A 1 97 ? -8.758 -10.742 -13.344 1 64.81 97 ASP A CA 1
ATOM 752 C C . ASP A 1 97 ? -8.352 -9.609 -12.414 1 64.81 97 ASP A C 1
ATOM 754 O O . ASP A 1 97 ? -8.609 -9.664 -11.211 1 64.81 97 ASP A O 1
ATOM 758 N N . ASP A 1 98 ? -8.609 -8.398 -12.812 1 83.38 98 ASP A N 1
ATOM 759 C CA . ASP A 1 98 ? -8.383 -7.199 -12.008 1 83.38 98 ASP A CA 1
ATOM 760 C C . ASP A 1 98 ? -7.988 -7.566 -10.586 1 83.38 98 ASP A C 1
ATOM 762 O O . ASP A 1 98 ? -8.703 -7.246 -9.633 1 83.38 98 ASP A O 1
ATOM 766 N N . GLN A 1 99 ? -6.781 -8.25 -10.484 1 94.12 99 GLN A N 1
ATOM 767 C CA . GLN A 1 99 ? -6.453 -8.781 -9.164 1 94.12 99 GLN A CA 1
ATOM 768 C C . GLN A 1 99 ? -5.121 -8.227 -8.664 1 94.12 99 GLN A C 1
ATOM 770 O O . GLN A 1 99 ? -4.773 -8.406 -7.496 1 94.12 99 GLN A O 1
ATOM 775 N N . ILE A 1 100 ? -4.387 -7.578 -9.555 1 96 100 ILE A N 1
ATOM 776 C CA . ILE A 1 100 ? -3.123 -6.957 -9.164 1 96 100 ILE A CA 1
ATOM 777 C C . ILE A 1 100 ? -3.133 -5.48 -9.555 1 96 100 ILE A C 1
ATOM 779 O O . ILE A 1 100 ? -3.26 -5.148 -10.734 1 96 100 ILE A O 1
ATOM 783 N N . LEU A 1 101 ? -3.049 -4.688 -8.594 1 95.44 101 LEU A N 1
ATOM 784 C CA . LEU A 1 101 ? -3.133 -3.248 -8.805 1 95.44 101 LEU A CA 1
ATOM 785 C C . LEU A 1 101 ? -1.744 -2.619 -8.828 1 95.44 101 LEU A C 1
ATOM 787 O O . LEU A 1 101 ? -0.904 -2.924 -7.977 1 95.44 101 LEU A O 1
ATOM 791 N N . ASN A 1 102 ? -1.459 -1.868 -9.867 1 92.56 102 ASN A N 1
ATOM 792 C CA . ASN A 1 102 ? -0.247 -1.065 -10 1 92.56 102 ASN A CA 1
ATOM 793 C C . ASN A 1 102 ? -0.552 0.327 -10.539 1 92.56 102 ASN A C 1
ATOM 795 O O . ASN A 1 102 ? -1.717 0.698 -10.688 1 92.56 102 ASN A O 1
ATOM 799 N N . THR A 1 103 ? 0.463 1.096 -10.711 1 81.31 103 THR A N 1
ATOM 800 C CA . THR A 1 103 ? 0.404 2.385 -11.391 1 81.31 103 THR A CA 1
ATOM 801 C C . THR A 1 103 ? -0.51 3.35 -10.641 1 81.31 103 THR A C 1
ATOM 803 O O . THR A 1 103 ? -1.39 3.973 -11.242 1 81.31 103 THR A O 1
ATOM 806 N N . GLY A 1 104 ? -0.454 3.346 -9.398 1 91.19 104 GLY A N 1
ATOM 807 C CA . GLY A 1 104 ? -1.093 4.434 -8.68 1 91.19 104 GLY A CA 1
ATOM 808 C C . GLY A 1 104 ? -0.61 5.805 -9.109 1 91.19 104 GLY A C 1
ATOM 809 O O . GLY A 1 104 ? 0.416 5.922 -9.789 1 91.19 104 GLY A O 1
ATOM 810 N N . SER A 1 105 ? -1.357 6.801 -8.805 1 95.69 105 SER A N 1
ATOM 811 C CA . SER A 1 105 ? -0.921 8.156 -9.125 1 95.69 105 SER A CA 1
ATOM 812 C C . SER A 1 105 ? 0.253 8.578 -8.242 1 95.69 105 SER A C 1
ATOM 814 O O . SER A 1 105 ? 0.127 8.648 -7.02 1 95.69 105 SER A O 1
ATOM 816 N N . ALA A 1 106 ? 1.356 8.867 -8.875 1 96.5 106 ALA A N 1
ATOM 817 C CA . ALA A 1 106 ? 2.613 9.047 -8.156 1 96.5 106 ALA A CA 1
ATOM 818 C C . ALA A 1 106 ? 2.74 10.477 -7.629 1 96.5 106 ALA A C 1
ATOM 820 O O . ALA A 1 106 ? 2.326 11.43 -8.289 1 96.5 106 ALA A O 1
ATOM 821 N N . CYS A 1 107 ? 3.254 10.578 -6.469 1 97.12 107 CYS A N 1
ATOM 822 C CA . CYS A 1 107 ? 3.824 11.812 -5.93 1 97.12 107 CYS A CA 1
ATOM 823 C C . CYS A 1 107 ? 5.348 11.734 -5.887 1 97.12 107 CYS A C 1
ATOM 825 O O . CYS A 1 107 ? 5.91 10.875 -5.203 1 97.12 107 CYS A O 1
ATOM 827 N N . PRO A 1 108 ? 5.977 12.742 -6.531 1 95.25 108 PRO A N 1
ATOM 828 C CA . PRO A 1 108 ? 5.477 13.781 -7.43 1 95.25 108 PRO A CA 1
ATOM 829 C C . PRO A 1 108 ? 4.969 13.227 -8.758 1 95.25 108 PRO A C 1
ATOM 831 O O . PRO A 1 108 ? 5.363 12.133 -9.164 1 95.25 108 PRO A O 1
ATOM 834 N N . PRO A 1 109 ? 3.996 13.938 -9.578 1 95.06 109 PRO A N 1
ATOM 835 C CA . PRO A 1 109 ? 3.543 15.289 -9.25 1 95.06 109 PRO A CA 1
ATOM 836 C C . PRO A 1 109 ? 2.244 15.305 -8.453 1 95.06 109 PRO A C 1
ATOM 838 O O . PRO A 1 109 ? 1.841 16.359 -7.941 1 95.06 109 PRO A O 1
ATOM 841 N N . ASP A 1 110 ? 1.521 14.172 -8.305 1 96.06 110 ASP A N 1
ATOM 842 C CA . ASP A 1 110 ? 0.205 14.117 -7.676 1 96.06 110 ASP A CA 1
ATOM 843 C C . ASP A 1 110 ? 0.326 13.977 -6.156 1 96.06 110 ASP A C 1
ATOM 845 O O . ASP A 1 110 ? 0.174 12.883 -5.613 1 96.06 110 ASP A O 1
ATOM 849 N N . CYS A 1 111 ? 0.558 15.156 -5.488 1 97 111 CYS A N 1
ATOM 850 C CA . CYS A 1 111 ? 0.907 15.133 -4.074 1 97 111 CYS A CA 1
ATOM 851 C C . CYS A 1 111 ? -0.164 15.812 -3.234 1 97 111 CYS A C 1
ATOM 853 O O . CYS A 1 111 ? -0.944 16.609 -3.75 1 97 111 CYS A O 1
ATOM 855 N N . ASP A 1 112 ? -0.171 15.375 -1.896 1 96.44 112 ASP A N 1
ATOM 856 C CA . ASP A 1 112 ? -0.81 16.219 -0.884 1 96.44 112 ASP A CA 1
ATOM 857 C C . ASP A 1 112 ? -0.178 17.609 -0.843 1 96.44 112 ASP A C 1
ATOM 859 O O . ASP A 1 112 ? 1.046 17.734 -0.771 1 96.44 112 ASP A O 1
ATOM 863 N N . THR A 1 113 ? -1.062 18.594 -0.876 1 93.94 113 THR A N 1
ATOM 864 C CA . THR A 1 113 ? -0.518 19.953 -0.915 1 93.94 113 THR A CA 1
ATOM 865 C C . THR A 1 113 ? -0.922 20.734 0.332 1 93.94 113 THR A C 1
ATOM 867 O O . THR A 1 113 ? -0.575 21.906 0.474 1 93.94 113 THR A O 1
ATOM 870 N N . ASP A 1 114 ? -1.668 20.109 1.224 1 95.25 114 ASP A N 1
ATOM 871 C CA . ASP A 1 114 ? -2.027 20.734 2.494 1 95.25 114 ASP A CA 1
ATOM 872 C C . ASP A 1 114 ? -0.88 20.625 3.496 1 95.25 114 ASP A C 1
ATOM 874 O O . ASP A 1 114 ? -0.492 19.531 3.9 1 95.25 114 ASP A O 1
ATOM 878 N N . PRO A 1 115 ? -0.321 21.734 3.902 1 92.56 115 PRO A N 1
ATOM 879 C C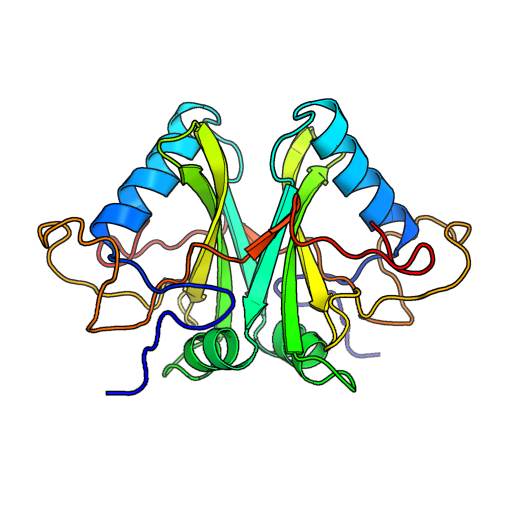A . PRO A 1 115 ? 0.799 21.688 4.848 1 92.56 115 PRO A CA 1
ATOM 880 C C . PRO A 1 115 ? 0.432 21.031 6.172 1 92.56 115 PRO A C 1
ATOM 882 O O . PRO A 1 115 ? 1.307 20.516 6.871 1 92.56 115 PRO A O 1
ATOM 885 N N . ASP A 1 116 ? -0.827 20.984 6.535 1 92.56 116 ASP A N 1
ATOM 886 C CA . ASP A 1 116 ? -1.262 20.422 7.812 1 92.56 116 ASP A CA 1
ATOM 887 C C . ASP A 1 116 ? -1.333 18.906 7.75 1 92.56 116 ASP A C 1
ATOM 889 O O . ASP A 1 116 ? -1.399 18.234 8.781 1 92.56 116 ASP A O 1
ATOM 893 N N . THR A 1 117 ? -1.339 18.344 6.531 1 94.44 117 THR A N 1
ATOM 894 C CA . THR A 1 117 ? -1.516 16.906 6.426 1 94.44 117 THR A CA 1
ATOM 895 C C . THR A 1 117 ? -0.411 16.281 5.57 1 94.44 117 THR A C 1
ATOM 897 O O . THR A 1 117 ? -0.483 15.109 5.207 1 94.44 117 THR A O 1
ATOM 900 N N . SER A 1 118 ? 0.564 17.031 5.266 1 93.19 118 SER A N 1
ATOM 901 C CA . SER A 1 118 ? 1.646 16.562 4.406 1 93.19 118 SER A CA 1
ATOM 902 C C . SER A 1 118 ? 2.592 15.641 5.16 1 93.19 118 SER A C 1
ATOM 904 O O . SER A 1 118 ? 2.826 15.828 6.359 1 93.19 118 SER A O 1
ATOM 906 N N . LEU A 1 119 ? 3.047 14.602 4.535 1 93.75 119 LEU A N 1
ATOM 907 C CA . LEU A 1 119 ? 4.082 13.703 5.043 1 93.75 119 LEU A CA 1
ATOM 908 C C . LEU A 1 119 ? 5.355 13.82 4.211 1 93.75 119 LEU A C 1
ATOM 910 O O . LEU A 1 119 ? 5.289 13.977 2.988 1 93.75 119 LEU A O 1
ATOM 914 N N . MET B 1 1 ? -17.781 0.239 -22.688 1 24.94 1 MET B N 1
ATOM 915 C CA . MET B 1 1 ? -16.719 -0.5 -22.016 1 24.94 1 MET B CA 1
ATOM 916 C C . MET B 1 1 ? -16.031 0.371 -20.969 1 24.94 1 MET B C 1
ATOM 918 O O . MET B 1 1 ? -15.406 1.379 -21.297 1 24.94 1 MET B O 1
ATOM 922 N N . GLU B 1 2 ? -16.484 0.683 -19.859 1 34.59 2 GLU B N 1
ATOM 923 C CA . GLU B 1 2 ? -16.141 1.756 -18.922 1 34.59 2 GLU B CA 1
ATOM 924 C C . GLU B 1 2 ? -14.633 1.813 -18.688 1 34.59 2 GLU B C 1
ATOM 926 O O . GLU B 1 2 ? -13.977 0.776 -18.594 1 34.59 2 GLU B O 1
ATOM 931 N N . ASN B 1 3 ? -13.844 2.688 -19.188 1 40.28 3 ASN B N 1
ATOM 932 C CA . ASN B 1 3 ? -12.398 2.756 -19.359 1 40.28 3 ASN B CA 1
ATOM 933 C C . ASN B 1 3 ? -11.664 2.51 -18.047 1 40.28 3 ASN B C 1
ATOM 935 O O . ASN B 1 3 ? -11.695 3.346 -17.141 1 40.28 3 ASN B O 1
ATOM 939 N N . SER B 1 4 ? -11.695 1.348 -17.5 1 46.91 4 SER B N 1
ATOM 940 C CA . SER B 1 4 ? -11.133 0.769 -16.281 1 46.91 4 SER B CA 1
ATOM 941 C C . SER B 1 4 ? -9.82 1.445 -15.898 1 46.91 4 SER B C 1
ATOM 943 O O . SER B 1 4 ? -9.414 1.413 -14.742 1 46.91 4 SER B O 1
ATOM 945 N N . ASN B 1 5 ? -9.047 2.008 -16.922 1 54.81 5 ASN B N 1
ATOM 946 C CA . ASN B 1 5 ? -7.766 2.662 -16.656 1 54.81 5 ASN B CA 1
ATOM 947 C C . ASN B 1 5 ? -7.953 4.125 -16.281 1 54.81 5 ASN B C 1
ATOM 949 O O . ASN B 1 5 ? -6.992 4.898 -16.266 1 54.81 5 ASN B O 1
ATOM 953 N N . LYS B 1 6 ? -9.281 4.387 -15.984 1 70.25 6 LYS B N 1
ATOM 954 C CA . LYS B 1 6 ? -9.469 5.75 -15.492 1 70.25 6 LYS B CA 1
ATOM 955 C C . LYS B 1 6 ? -9.25 5.824 -13.984 1 70.25 6 LYS B C 1
ATOM 957 O O . LYS B 1 6 ? -9.562 4.875 -13.266 1 70.25 6 LYS B O 1
ATOM 962 N N . GLY B 1 7 ? -8.641 6.773 -13.539 1 90.5 7 GLY B N 1
ATOM 963 C CA . GLY B 1 7 ? -8.422 7.016 -12.117 1 90.5 7 GLY B CA 1
ATOM 964 C C . GLY B 1 7 ? -7.047 6.598 -11.641 1 90.5 7 GLY B C 1
ATOM 965 O O . GLY B 1 7 ? -6.121 6.469 -12.445 1 90.5 7 GLY B O 1
ATOM 966 N N . LYS B 1 8 ? -6.984 6.555 -10.375 1 96 8 LYS B N 1
ATOM 967 C CA . LYS B 1 8 ? -5.699 6.246 -9.75 1 96 8 LYS B CA 1
ATOM 968 C C . LYS B 1 8 ? -5.551 4.746 -9.508 1 96 8 LYS B C 1
ATOM 970 O O . LYS B 1 8 ? -6.316 4.156 -8.742 1 96 8 LYS B O 1
ATOM 975 N N . GLY B 1 9 ? -4.543 4.129 -10.195 1 94.75 9 GLY B N 1
ATOM 976 C CA . GLY B 1 9 ? -4.32 2.693 -10.133 1 94.75 9 GLY B CA 1
ATOM 977 C C . GLY B 1 9 ? -4.773 1.961 -11.375 1 94.75 9 GLY B C 1
ATOM 978 O O . GLY B 1 9 ? -5.828 2.271 -11.938 1 94.75 9 GLY B O 1
ATOM 979 N N . LYS B 1 10 ? -4.012 1.031 -11.82 1 92.12 10 LYS B N 1
ATOM 980 C CA . LYS B 1 10 ? -4.312 0.181 -12.969 1 92.12 10 LYS B CA 1
ATOM 981 C C . LYS B 1 10 ? -3.998 -1.281 -12.672 1 92.12 10 LYS B C 1
ATOM 983 O O . LYS B 1 10 ? -2.996 -1.585 -12.016 1 92.12 10 LYS B O 1
ATOM 988 N N . PHE B 1 11 ? -4.84 -2.127 -13.164 1 93.06 11 PHE B N 1
ATOM 989 C CA . PHE B 1 11 ? -4.586 -3.551 -12.977 1 93.06 11 PHE B CA 1
ATOM 990 C C . PHE B 1 11 ? -3.611 -4.066 -14.031 1 93.06 11 PHE B C 1
ATOM 992 O O . PHE B 1 11 ? -3.693 -3.689 -15.195 1 93.06 11 PHE B O 1
ATOM 999 N N . ILE B 1 12 ? -2.691 -4.926 -13.617 1 91.19 12 ILE B N 1
ATOM 1000 C CA . ILE B 1 12 ? -1.654 -5.453 -14.5 1 91.19 12 ILE B CA 1
ATOM 1001 C C . ILE B 1 12 ? -1.689 -6.98 -14.477 1 91.19 12 ILE B C 1
ATOM 1003 O O . ILE B 1 12 ? -2.361 -7.582 -13.641 1 91.19 12 ILE B O 1
ATOM 1007 N N . SER B 1 13 ? -0.898 -7.527 -15.383 1 90.25 13 SER B N 1
ATOM 1008 C CA . SER B 1 13 ? -0.792 -8.984 -15.445 1 90.25 13 SER B CA 1
ATOM 1009 C C . SER B 1 13 ? 0.123 -9.516 -14.352 1 90.25 13 SER B C 1
ATOM 1011 O O . SER B 1 13 ? 0.984 -8.797 -13.852 1 90.25 13 SER B O 1
ATOM 1013 N N . LYS B 1 14 ? -0.072 -10.797 -14.039 1 92.31 14 LYS B N 1
ATOM 1014 C CA . LYS B 1 14 ? 0.812 -11.477 -13.102 1 92.31 14 LYS B CA 1
ATOM 1015 C C . LYS B 1 14 ? 2.254 -11.477 -13.602 1 92.31 14 LYS B C 1
ATOM 1017 O O . LYS B 1 14 ? 3.189 -11.32 -12.812 1 92.31 14 LYS B O 1
ATOM 1022 N N . ALA B 1 15 ? 2.453 -11.695 -14.914 1 90.62 15 ALA B N 1
ATOM 1023 C CA . ALA B 1 15 ? 3.795 -11.727 -15.492 1 90.62 15 ALA B CA 1
ATOM 1024 C C . ALA B 1 15 ? 4.527 -10.414 -15.25 1 90.62 15 ALA B C 1
ATOM 1026 O O . ALA B 1 15 ? 5.688 -10.406 -14.836 1 90.62 15 ALA B O 1
ATOM 1027 N N . LYS B 1 16 ? 3.879 -9.297 -15.516 1 90.5 16 LYS B N 1
ATOM 1028 C CA . LYS B 1 16 ? 4.484 -7.992 -15.273 1 90.5 16 LYS B CA 1
ATOM 1029 C C . LYS B 1 16 ? 4.75 -7.773 -13.789 1 90.5 16 LYS B C 1
ATOM 1031 O O . LYS B 1 16 ? 5.801 -7.246 -13.414 1 90.5 16 LYS B O 1
ATOM 1036 N N . ALA B 1 17 ? 3.77 -8.117 -12.969 1 94.12 17 ALA B N 1
ATOM 1037 C CA . ALA B 1 17 ? 3.928 -7.988 -11.523 1 94.12 17 ALA B CA 1
ATOM 1038 C C . ALA B 1 17 ? 5.164 -8.742 -11.039 1 94.12 17 ALA B C 1
ATOM 1040 O O . ALA B 1 17 ? 5.992 -8.18 -10.312 1 94.12 17 ALA B O 1
ATOM 1041 N N . LYS B 1 18 ? 5.301 -9.945 -11.43 1 93.69 18 LYS B N 1
ATOM 1042 C CA . LYS B 1 18 ? 6.438 -10.773 -11.039 1 93.69 18 LYS B CA 1
ATOM 1043 C C . LYS B 1 18 ? 7.754 -10.141 -11.477 1 93.69 18 LYS B C 1
ATOM 1045 O O . LYS B 1 18 ? 8.719 -10.117 -10.711 1 93.69 18 LYS B O 1
ATOM 1050 N N . LYS B 1 19 ? 7.777 -9.703 -12.664 1 93.25 19 LYS B N 1
ATOM 1051 C CA . LYS B 1 19 ? 8.984 -9.062 -13.18 1 93.25 19 LYS B CA 1
ATOM 1052 C C . LYS B 1 19 ? 9.391 -7.875 -12.32 1 93.25 19 LYS B C 1
ATOM 1054 O O . LYS B 1 19 ? 10.555 -7.746 -11.945 1 93.25 19 LYS B O 1
ATOM 1059 N N . GLU B 1 20 ? 8.469 -6.957 -12.039 1 94.81 20 GLU B N 1
ATOM 1060 C CA . GLU B 1 20 ? 8.781 -5.727 -11.312 1 94.81 20 GLU B CA 1
ATOM 1061 C C . GLU B 1 20 ? 9.164 -6.023 -9.867 1 94.81 20 GLU B C 1
ATOM 1063 O O . GLU B 1 20 ? 10.023 -5.344 -9.297 1 94.81 20 GLU B O 1
ATOM 1068 N N . VAL B 1 21 ? 8.492 -7.043 -9.188 1 96.69 21 VAL B N 1
ATOM 1069 C CA . VAL B 1 21 ? 8.859 -7.449 -7.84 1 96.69 21 VAL B CA 1
ATOM 1070 C C . VAL B 1 21 ? 10.273 -8.031 -7.84 1 96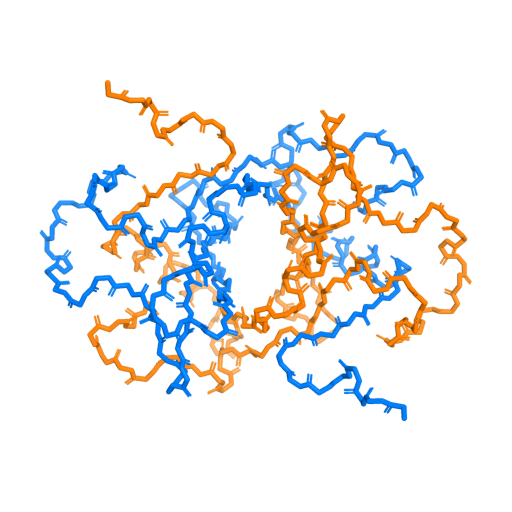.69 21 VAL B C 1
ATOM 1072 O O . VAL B 1 21 ? 11.094 -7.684 -6.988 1 96.69 21 VAL B O 1
ATOM 1075 N N . ASN B 1 22 ? 10.578 -8.836 -8.828 1 95.5 22 ASN B N 1
ATOM 1076 C CA . ASN B 1 22 ? 11.906 -9.438 -8.938 1 95.5 22 ASN B CA 1
ATOM 1077 C C . ASN B 1 22 ? 12.984 -8.375 -9.156 1 95.5 22 ASN B C 1
ATOM 1079 O O . ASN B 1 22 ? 14.094 -8.492 -8.633 1 95.5 22 ASN B O 1
ATOM 1083 N N . ASN B 1 23 ? 12.664 -7.41 -9.953 1 95.31 23 ASN B N 1
ATOM 1084 C CA . ASN B 1 23 ? 13.602 -6.312 -10.148 1 95.31 23 ASN B CA 1
ATOM 1085 C C . ASN B 1 23 ? 13.961 -5.633 -8.828 1 95.31 23 ASN B C 1
ATOM 1087 O O . ASN B 1 23 ? 15.117 -5.273 -8.602 1 95.31 23 ASN B O 1
ATOM 1091 N N . PHE B 1 24 ? 13.023 -5.438 -7.965 1 96.44 24 PHE B N 1
ATOM 1092 C CA . PHE B 1 24 ? 13.289 -4.832 -6.664 1 96.44 24 PHE B CA 1
ATOM 1093 C C . PHE B 1 24 ? 14.148 -5.75 -5.805 1 96.44 24 PHE B C 1
ATOM 1095 O O . PHE B 1 24 ? 15.125 -5.305 -5.191 1 96.44 24 PHE B O 1
ATOM 1102 N N . LYS B 1 25 ? 13.812 -7 -5.805 1 95.81 25 LYS B N 1
ATOM 1103 C CA . LYS B 1 25 ? 14.523 -7.973 -4.98 1 95.81 25 LYS B CA 1
ATOM 1104 C C . LYS B 1 25 ? 15.992 -8.047 -5.367 1 95.81 25 LYS B C 1
ATOM 1106 O O . LYS B 1 25 ? 16.859 -8.258 -4.512 1 95.81 25 LYS B O 1
ATOM 1111 N N . LYS B 1 26 ? 16.266 -7.941 -6.598 1 93.56 26 LYS B N 1
ATOM 1112 C CA . LYS B 1 26 ? 17.641 -8.039 -7.094 1 93.56 26 LYS B CA 1
ATOM 1113 C C . LYS B 1 26 ? 18.547 -7.008 -6.426 1 93.56 26 LYS B C 1
ATOM 1115 O O . LYS B 1 26 ? 19.703 -7.281 -6.148 1 93.56 26 LYS B O 1
ATOM 1120 N N . GLY B 1 27 ? 18.062 -5.867 -6.043 1 88.56 27 GLY B N 1
ATOM 1121 C CA . GLY B 1 27 ? 18.844 -4.82 -5.418 1 88.56 27 GLY B CA 1
ATOM 1122 C C . GLY B 1 27 ? 18.703 -4.785 -3.906 1 88.56 27 GLY B C 1
ATOM 1123 O O . GLY B 1 27 ? 19.359 -3.992 -3.23 1 88.56 27 GLY B O 1
ATOM 1124 N N . ASN B 1 28 ? 17.859 -5.684 -3.342 1 91 28 ASN B N 1
ATOM 1125 C CA . ASN B 1 28 ? 17.547 -5.688 -1.921 1 91 28 ASN B CA 1
ATOM 1126 C C . ASN B 1 28 ? 17.438 -7.105 -1.372 1 91 28 ASN B C 1
ATOM 1128 O O . ASN B 1 28 ? 16.438 -7.453 -0.734 1 91 28 ASN B O 1
ATOM 1132 N N . SER B 1 29 ? 18.5 -7.812 -1.547 1 88 29 SER B N 1
ATOM 1133 C CA . SER B 1 29 ? 18.469 -9.227 -1.185 1 88 29 SER B CA 1
ATOM 1134 C C . SER B 1 29 ? 18.312 -9.406 0.321 1 88 29 SER B C 1
ATOM 1136 O O . SER B 1 29 ? 18.938 -8.688 1.105 1 88 29 SER B O 1
ATOM 1138 N N . ASN B 1 30 ? 17.438 -10.227 0.709 1 88.12 30 ASN B N 1
ATOM 1139 C CA . ASN B 1 30 ? 17.219 -10.633 2.094 1 88.12 30 ASN B CA 1
ATOM 1140 C C . ASN B 1 30 ? 16.562 -9.523 2.908 1 88.12 30 ASN B C 1
ATOM 1142 O O . ASN B 1 30 ? 16.75 -9.453 4.125 1 88.12 30 ASN B O 1
ATOM 1146 N N . LYS B 1 31 ? 16.047 -8.562 2.248 1 93.94 31 LYS B N 1
ATOM 1147 C CA . LYS B 1 31 ? 15.258 -7.512 2.885 1 93.94 31 LYS B CA 1
ATOM 1148 C C . LYS B 1 31 ? 13.766 -7.695 2.605 1 93.94 31 LYS B C 1
ATOM 1150 O O . LYS B 1 31 ? 13.391 -8.32 1.611 1 93.94 31 LYS B O 1
ATOM 1155 N N . PRO B 1 32 ? 12.984 -7.203 3.455 1 96.5 32 PRO B N 1
ATOM 1156 C CA . PRO B 1 32 ? 11.547 -7.285 3.184 1 96.5 32 PRO B CA 1
ATOM 1157 C C . PRO B 1 32 ? 11.156 -6.602 1.877 1 96.5 32 PRO B C 1
ATOM 1159 O O . PRO B 1 32 ? 11.703 -5.551 1.537 1 96.5 32 PRO B O 1
ATOM 1162 N N . TYR B 1 33 ? 10.242 -7.27 1.164 1 97.31 33 TYR B N 1
ATOM 1163 C CA . TYR B 1 33 ? 9.828 -6.695 -0.112 1 97.31 33 TYR B CA 1
ATOM 1164 C C . TYR B 1 33 ? 8.305 -6.652 -0.223 1 97.31 33 TYR B C 1
ATOM 1166 O O . TYR B 1 33 ? 7.766 -6.223 -1.244 1 97.31 33 TYR B O 1
ATOM 1174 N N . ALA B 1 34 ? 7.59 -7.117 0.81 1 98.06 34 ALA B N 1
ATOM 1175 C CA . ALA B 1 34 ? 6.133 -7.059 0.836 1 98.06 34 ALA B CA 1
ATOM 1176 C C . ALA B 1 34 ? 5.613 -6.887 2.262 1 98.06 34 ALA B C 1
ATOM 1178 O O . ALA B 1 34 ? 6.266 -7.312 3.219 1 98.06 34 ALA B O 1
ATOM 1179 N N . TYR B 1 35 ? 4.469 -6.309 2.414 1 97.88 35 TYR B N 1
ATOM 1180 C CA . TYR B 1 35 ? 3.828 -6.031 3.693 1 97.88 35 TYR B CA 1
ATOM 1181 C C . TYR B 1 35 ? 2.322 -6.258 3.609 1 97.88 35 TYR B C 1
ATOM 1183 O O . TYR B 1 35 ? 1.653 -5.711 2.73 1 97.88 35 TYR B O 1
ATOM 1191 N N . SER B 1 36 ? 1.805 -7.055 4.523 1 98.44 36 SER B N 1
ATOM 1192 C CA . SER B 1 36 ? 0.379 -7.367 4.539 1 98.44 36 SER B CA 1
ATOM 1193 C C . SER B 1 36 ? -0.348 -6.574 5.621 1 98.44 36 SER B C 1
ATOM 1195 O O . SER B 1 36 ? 0.175 -6.387 6.719 1 98.44 36 SER B O 1
ATOM 1197 N N . PHE B 1 37 ? -1.532 -6.121 5.293 1 98.19 37 PHE B N 1
ATOM 1198 C CA . PHE B 1 37 ? -2.395 -5.352 6.18 1 98.19 37 PHE B CA 1
ATOM 1199 C C . PHE B 1 37 ? -3.785 -5.973 6.254 1 98.19 37 PHE B C 1
ATOM 1201 O O . PHE B 1 37 ? -4.375 -6.316 5.227 1 98.19 37 PHE B O 1
ATOM 1208 N N . ASP B 1 38 ? -4.332 -6.023 7.414 1 97.88 38 ASP B N 1
ATOM 1209 C CA . ASP B 1 38 ? -5.645 -6.625 7.633 1 97.88 38 ASP B CA 1
ATOM 1210 C C . ASP B 1 38 ? -6.746 -5.805 6.965 1 97.88 38 ASP B C 1
ATOM 1212 O O . ASP B 1 38 ? -6.711 -4.574 6.992 1 97.88 38 ASP B O 1
ATOM 1216 N N . LYS B 1 39 ? -7.73 -6.574 6.504 1 98.12 39 LYS B N 1
ATOM 1217 C CA . LYS B 1 39 ? -8.883 -5.992 5.82 1 98.12 39 LYS B CA 1
ATOM 1218 C C . LYS B 1 39 ? -9.531 -4.902 6.672 1 98.12 39 LYS B C 1
ATOM 1220 O O . LYS B 1 39 ? -9.82 -3.811 6.176 1 98.12 39 LYS B O 1
ATOM 1225 N N . GLU B 1 40 ? -9.766 -5.145 7.91 1 96.62 40 GLU B N 1
ATOM 1226 C CA . GLU B 1 40 ? -10.469 -4.215 8.789 1 96.62 40 GLU B CA 1
ATOM 1227 C C . GLU B 1 40 ? -9.719 -2.893 8.914 1 96.62 40 GLU B C 1
ATOM 1229 O O . GLU B 1 40 ? -10.328 -1.83 9.031 1 96.62 40 GLU B O 1
ATOM 1234 N N . LYS B 1 41 ? -8.453 -2.945 8.938 1 96.56 41 LYS B N 1
ATOM 1235 C CA . LYS B 1 41 ? -7.652 -1.73 9.07 1 96.56 41 LYS B CA 1
ATOM 1236 C C . LYS B 1 41 ? -7.703 -0.9 7.793 1 96.56 41 LYS B C 1
ATOM 1238 O O . LYS B 1 41 ? -7.785 0.329 7.848 1 96.56 41 LYS B O 1
ATOM 1243 N N . ILE B 1 42 ? -7.645 -1.575 6.656 1 98.25 42 ILE B N 1
ATOM 1244 C CA . ILE B 1 42 ? -7.762 -0.873 5.383 1 98.25 42 ILE B CA 1
ATOM 1245 C C . ILE B 1 42 ? -9.156 -0.264 5.254 1 98.25 42 ILE B C 1
ATOM 1247 O O . ILE B 1 42 ? -9.305 0.881 4.82 1 98.25 42 ILE B O 1
ATOM 1251 N N . GLU B 1 43 ? -10.148 -0.995 5.648 1 97.94 43 GLU B N 1
ATOM 1252 C CA . GLU B 1 43 ? -11.516 -0.485 5.605 1 97.94 43 GLU B CA 1
ATOM 1253 C C . GLU B 1 43 ? -11.695 0.71 6.539 1 97.94 43 GLU B C 1
ATOM 1255 O O . GLU B 1 43 ? -12.453 1.631 6.238 1 97.94 43 GLU B O 1
ATOM 1260 N N . LYS B 1 44 ? -11.062 0.659 7.652 1 96.38 44 LYS B N 1
ATOM 1261 C CA . LYS B 1 44 ? -11.102 1.813 8.547 1 96.38 44 LYS B CA 1
ATOM 1262 C C . LYS B 1 44 ? -10.602 3.07 7.844 1 96.38 44 LYS B C 1
ATOM 1264 O O . LYS B 1 44 ? -11.172 4.152 8.008 1 96.38 44 LYS B O 1
ATOM 1269 N N . LEU B 1 45 ? -9.516 2.932 7.102 1 97.75 45 LEU B N 1
ATOM 1270 C CA . LEU B 1 45 ? -9.008 4.07 6.344 1 97.75 45 LEU B CA 1
ATOM 1271 C C . LEU B 1 45 ? -10 4.5 5.27 1 97.75 45 LEU B C 1
ATOM 1273 O O . LEU B 1 45 ? -10.312 5.684 5.145 1 97.75 45 LEU B O 1
ATOM 1277 N N . LEU B 1 46 ? -10.555 3.547 4.504 1 98.44 46 LEU B N 1
ATOM 1278 C CA . LEU B 1 46 ? -11.422 3.82 3.363 1 98.44 46 LEU B CA 1
ATOM 1279 C C . LEU B 1 46 ? -12.758 4.395 3.824 1 98.44 46 LEU B C 1
ATOM 1281 O O . LEU B 1 46 ? -13.438 5.078 3.061 1 98.44 46 LEU B O 1
ATOM 1285 N N . ASN B 1 47 ? -13.125 4.133 5.012 1 97.62 47 ASN B N 1
ATOM 1286 C CA . ASN B 1 47 ? -14.43 4.539 5.512 1 97.62 47 ASN B CA 1
ATOM 1287 C C . ASN B 1 47 ? -14.367 5.898 6.199 1 97.62 47 ASN B C 1
ATOM 1289 O O . ASN B 1 47 ? -15.383 6.41 6.676 1 97.62 47 ASN B O 1
ATOM 1293 N N . GLN B 1 48 ? -13.273 6.5 6.305 1 96.75 48 GLN B N 1
ATOM 1294 C CA . GLN B 1 48 ? -13.195 7.863 6.812 1 96.75 48 GLN B CA 1
ATOM 1295 C C . GLN B 1 48 ? -14 8.82 5.941 1 96.75 48 GLN B C 1
ATOM 1297 O O . GLN B 1 48 ? -14.047 8.664 4.719 1 96.75 48 GLN B O 1
ATOM 1302 N N . ASN B 1 49 ? -14.523 9.797 6.559 1 97 49 ASN B N 1
ATOM 1303 C CA . ASN B 1 49 ? -15.312 10.781 5.828 1 97 49 ASN B CA 1
ATOM 1304 C C . ASN B 1 49 ? -14.492 11.484 4.75 1 97 49 ASN B C 1
ATOM 1306 O O . ASN B 1 49 ? -13.406 12 5.031 1 97 49 ASN B O 1
ATOM 1310 N N . GLY B 1 50 ? -15 11.375 3.484 1 98.06 50 GLY B N 1
ATOM 1311 C CA . GLY B 1 50 ? -14.367 12.102 2.393 1 98.06 50 GLY B CA 1
ATOM 1312 C C . GLY B 1 50 ? -13.305 11.297 1.678 1 98.06 50 GLY B C 1
ATOM 1313 O O . GLY B 1 50 ? -12.727 11.758 0.688 1 98.06 50 GLY B O 1
ATOM 1314 N N . ALA B 1 51 ? -13.078 10.078 2.139 1 98.5 51 ALA B N 1
ATOM 1315 C CA . ALA B 1 51 ? -12.008 9.281 1.546 1 98.5 51 ALA B CA 1
ATOM 1316 C C . ALA B 1 51 ? -12.328 8.93 0.097 1 98.5 51 ALA B C 1
ATOM 1318 O O . ALA B 1 51 ? -13.43 8.461 -0.206 1 98.5 51 ALA B O 1
ATOM 1319 N N . GLU B 1 52 ? -11.414 9.156 -0.762 1 98.5 52 GLU B N 1
ATOM 1320 C CA . GLU B 1 52 ? -11.516 8.812 -2.176 1 98.5 52 GLU B CA 1
ATOM 1321 C C . GLU B 1 52 ? -10.656 7.594 -2.51 1 98.5 52 GLU B C 1
ATOM 1323 O O . GLU B 1 52 ? -10.773 7.027 -3.598 1 98.5 52 GLU B O 1
ATOM 1328 N N . GLY B 1 53 ? -9.836 7.188 -1.591 1 98.56 53 GLY B N 1
ATOM 1329 C CA . GLY B 1 53 ? -8.922 6.066 -1.728 1 98.56 53 GLY B CA 1
ATOM 1330 C C . GLY B 1 53 ? -7.824 6.059 -0.682 1 98.56 53 GLY B C 1
ATOM 1331 O O . GLY B 1 53 ? -7.984 6.625 0.402 1 98.56 53 GLY B O 1
ATOM 1332 N N . ILE B 1 54 ? -6.754 5.27 -0.973 1 98.81 54 ILE B N 1
ATOM 1333 C CA . ILE B 1 54 ? -5.617 5.25 -0.059 1 98.81 54 ILE B CA 1
ATOM 1334 C C . ILE B 1 54 ? -4.359 5.727 -0.786 1 98.81 54 ILE B C 1
ATOM 1336 O O . ILE B 1 54 ? -4.297 5.688 -2.018 1 98.81 54 ILE B O 1
ATOM 1340 N N . ARG B 1 55 ? -3.486 6.246 -0.064 1 98.75 55 ARG B N 1
ATOM 1341 C CA . ARG B 1 55 ? -2.145 6.621 -0.498 1 98.75 55 ARG B CA 1
ATOM 1342 C C . ARG B 1 55 ? -1.085 5.789 0.216 1 98.75 55 ARG B C 1
ATOM 1344 O O . ARG B 1 55 ? -1.113 5.656 1.441 1 98.75 55 ARG B O 1
ATOM 1351 N N . VAL B 1 56 ? -0.22 5.109 -0.539 1 98.69 56 VAL B N 1
ATOM 1352 C CA . VAL B 1 56 ? 0.886 4.312 -0.021 1 98.69 56 VAL B CA 1
ATOM 1353 C C . VAL B 1 56 ? 2.186 5.109 -0.111 1 98.69 56 VAL B C 1
ATOM 1355 O O . VAL B 1 56 ? 2.592 5.527 -1.198 1 98.69 56 VAL B O 1
ATOM 1358 N N . TYR B 1 57 ? 2.852 5.355 0.98 1 98.38 57 TYR B N 1
ATOM 1359 C CA . TYR B 1 57 ? 4.145 6.023 1.047 1 98.38 57 TYR B CA 1
ATOM 1360 C C . TYR B 1 57 ? 5.277 5.012 1.182 1 98.38 57 TYR B C 1
ATOM 1362 O O . TYR B 1 57 ? 5.176 4.055 1.952 1 98.38 57 TYR B O 1
ATOM 1370 N N . LEU B 1 58 ? 6.324 5.246 0.396 1 97.56 58 LEU B N 1
ATOM 1371 C CA . LEU B 1 58 ? 7.586 4.559 0.643 1 97.56 58 LEU B CA 1
ATOM 1372 C C . LEU B 1 58 ? 8.312 5.164 1.842 1 97.56 58 LEU B C 1
ATOM 1374 O O . LEU B 1 58 ? 8.391 6.387 1.971 1 97.56 58 LEU B O 1
ATOM 1378 N N . THR B 1 59 ? 8.75 4.273 2.74 1 97.12 59 THR B N 1
ATOM 1379 C CA . THR B 1 59 ? 9.375 4.719 3.979 1 97.12 59 THR B CA 1
ATOM 1380 C C . THR B 1 59 ? 10.688 3.973 4.223 1 97.12 59 THR B C 1
ATOM 1382 O O . THR B 1 59 ? 10.969 2.977 3.557 1 97.12 59 THR B O 1
ATOM 1385 N N . LYS B 1 60 ? 11.445 4.559 4.98 1 95.06 60 LYS B N 1
ATOM 1386 C CA . LYS B 1 60 ? 12.633 3.896 5.508 1 95.06 60 LYS B CA 1
ATOM 1387 C C . LYS B 1 60 ? 12.633 3.906 7.035 1 95.06 60 LYS B C 1
ATOM 1389 O O . LYS B 1 60 ? 12.648 4.973 7.656 1 95.06 60 LYS B O 1
ATOM 1394 N N . GLU B 1 61 ? 12.539 2.672 7.539 1 85.06 61 GLU B N 1
ATOM 1395 C CA . GLU B 1 61 ? 12.516 2.508 8.984 1 85.06 61 GLU B CA 1
ATOM 1396 C C . GLU B 1 61 ? 13.914 2.684 9.586 1 85.06 61 GLU B C 1
ATOM 1398 O O . GLU B 1 61 ? 14.898 2.756 8.852 1 85.06 61 GLU B O 1
ATOM 1403 N N . ASP B 1 62 ? 13.977 2.762 10.898 1 77.44 62 ASP B N 1
ATOM 1404 C CA . ASP B 1 62 ? 15.242 2.988 11.586 1 77.44 62 ASP B CA 1
ATOM 1405 C C . ASP B 1 62 ? 16.25 1.876 11.273 1 77.44 62 ASP B C 1
ATOM 1407 O O . ASP B 1 62 ? 17.453 2.121 11.195 1 77.44 62 ASP B O 1
ATOM 1411 N N . LYS B 1 63 ? 15.68 0.693 11.031 1 77.75 63 LYS B N 1
ATOM 1412 C CA . LYS B 1 63 ? 16.562 -0.427 10.719 1 77.75 63 LYS B CA 1
ATOM 1413 C C . LYS B 1 63 ? 17.094 -0.321 9.289 1 77.75 63 LYS B C 1
ATOM 1415 O O . LYS B 1 63 ? 17.938 -1.119 8.883 1 77.75 63 LYS B O 1
ATOM 1420 N N . GLY B 1 64 ? 16.562 0.534 8.586 1 84 64 GLY B N 1
ATOM 1421 C CA . GLY B 1 64 ? 17.094 0.828 7.273 1 84 64 GLY B CA 1
ATOM 1422 C C . GLY B 1 64 ? 16.344 0.137 6.148 1 84 64 GLY B C 1
ATOM 1423 O O . GLY B 1 64 ? 16.672 0.317 4.973 1 84 64 GLY B O 1
ATOM 1424 N N . ASN B 1 65 ? 15.406 -0.624 6.453 1 90.38 65 ASN B N 1
ATOM 1425 C CA . ASN B 1 65 ? 14.625 -1.305 5.426 1 90.38 65 ASN B CA 1
ATOM 1426 C C . ASN B 1 65 ? 13.586 -0.376 4.797 1 90.38 65 ASN B C 1
ATOM 1428 O O . ASN B 1 65 ? 12.969 0.426 5.496 1 90.38 65 ASN B O 1
ATOM 1432 N N . THR B 1 66 ? 13.555 -0.506 3.457 1 94.5 66 THR B N 1
ATOM 1433 C CA . THR B 1 66 ? 12.43 0.142 2.795 1 94.5 66 THR B CA 1
ATOM 1434 C C . THR B 1 66 ? 11.109 -0.5 3.215 1 94.5 66 THR B C 1
ATOM 1436 O O . THR B 1 66 ? 11.016 -1.726 3.299 1 94.5 66 THR B O 1
ATOM 1439 N N . SER B 1 67 ? 10.211 0.343 3.594 1 96.31 67 SER B N 1
ATOM 1440 C CA . SER B 1 67 ? 8.867 -0.09 3.98 1 96.31 67 SER B CA 1
ATOM 1441 C C . SER B 1 67 ? 7.801 0.841 3.416 1 96.31 67 SER B C 1
ATOM 1443 O O . SER B 1 67 ? 8.062 1.597 2.479 1 96.31 67 SER B O 1
ATOM 1445 N N . VAL B 1 68 ? 6.523 0.606 3.924 1 97.44 68 VAL B N 1
ATOM 1446 C CA . VAL B 1 68 ? 5.43 1.432 3.428 1 97.44 68 VAL B CA 1
ATOM 1447 C C . VAL B 1 68 ? 4.551 1.881 4.594 1 97.44 68 VAL B C 1
ATOM 1449 O O . VAL B 1 68 ? 4.496 1.216 5.633 1 97.44 68 VAL B O 1
ATOM 1452 N N . LEU B 1 69 ? 3.873 2.939 4.492 1 97.31 69 LEU B N 1
ATOM 1453 C CA . LEU B 1 69 ? 2.744 3.346 5.32 1 97.31 69 LEU B CA 1
ATOM 1454 C C . LEU B 1 69 ? 1.54 3.709 4.457 1 97.31 69 LEU B C 1
ATOM 1456 O O . LEU B 1 69 ? 1.688 4 3.268 1 97.31 69 LEU B O 1
ATOM 1460 N N . ILE B 1 70 ? 0.357 3.65 4.98 1 98.5 70 ILE B N 1
ATOM 1461 C CA . ILE B 1 70 ? -0.87 3.861 4.223 1 98.5 70 ILE B CA 1
ATOM 1462 C C . ILE B 1 70 ? -1.772 4.848 4.961 1 98.5 70 ILE B C 1
ATOM 1464 O O . ILE B 1 70 ? -1.931 4.758 6.184 1 98.5 70 ILE B O 1
ATOM 1468 N N . CYS B 1 71 ? -2.305 5.793 4.289 1 98.38 71 CYS B N 1
ATOM 1469 C CA . CYS B 1 71 ? -3.383 6.637 4.789 1 98.38 71 CYS B CA 1
ATOM 1470 C C . CYS B 1 71 ? -4.422 6.891 3.703 1 98.38 71 CYS B C 1
ATOM 1472 O O . CYS B 1 71 ? -4.227 6.508 2.549 1 98.38 71 CYS B O 1
ATOM 1474 N N . ALA B 1 72 ? -5.555 7.453 4.07 1 98.69 72 ALA B N 1
ATOM 1475 C CA . ALA B 1 72 ? -6.574 7.836 3.094 1 98.69 72 ALA B CA 1
ATOM 1476 C C . ALA B 1 72 ? -6.285 9.219 2.514 1 98.69 72 ALA B C 1
ATOM 1478 O O . ALA B 1 72 ? -5.562 10.016 3.121 1 98.69 72 ALA B O 1
ATOM 1479 N N . TYR B 1 73 ? -6.715 9.43 1.317 1 98.62 73 TYR B N 1
ATOM 1480 C CA . TYR B 1 73 ? -6.699 10.773 0.752 1 98.62 73 TYR B CA 1
ATOM 1481 C C . TYR B 1 73 ? -8.102 11.211 0.356 1 98.62 73 TYR B C 1
ATOM 1483 O O . TYR B 1 73 ? -8.984 10.375 0.141 1 98.62 73 TYR B O 1
ATOM 1491 N N . ASP B 1 74 ? -8.336 12.547 0.239 1 98.5 74 ASP B N 1
ATOM 1492 C CA . ASP B 1 74 ? -9.672 13.078 -0.004 1 98.5 74 ASP B CA 1
ATOM 1493 C C . ASP B 1 74 ? -9.797 13.633 -1.421 1 98.5 74 ASP B C 1
ATOM 1495 O O . ASP B 1 74 ? -8.875 13.492 -2.229 1 98.5 74 ASP B O 1
ATOM 1499 N N . ALA B 1 75 ? -10.906 14.219 -1.75 1 97.81 75 ALA B N 1
ATOM 1500 C CA . ALA B 1 75 ? -11.242 14.695 -3.09 1 97.81 75 ALA B CA 1
ATOM 1501 C C . ALA B 1 75 ? -10.312 15.828 -3.518 1 97.81 75 ALA B C 1
ATOM 1503 O O . ALA B 1 75 ? -10.148 16.094 -4.711 1 97.81 75 ALA B O 1
ATOM 1504 N N . ASP B 1 76 ? -9.719 16.562 -2.549 1 97.44 76 ASP B N 1
ATOM 1505 C CA . ASP B 1 76 ? -8.766 17.641 -2.842 1 97.44 76 ASP B CA 1
ATOM 1506 C C . ASP B 1 76 ? -7.348 17.078 -2.977 1 97.44 76 ASP B C 1
ATOM 1508 O O . ASP B 1 76 ? -6.383 17.844 -3.084 1 97.44 76 ASP B O 1
ATOM 1512 N N . ASN B 1 77 ? -7.211 15.773 -2.846 1 97.69 77 ASN B N 1
ATOM 1513 C CA . ASN B 1 77 ? -5.945 15.062 -2.979 1 97.69 77 ASN B CA 1
ATOM 1514 C C . ASN B 1 77 ? -5.066 15.242 -1.743 1 97.69 77 ASN B C 1
ATOM 1516 O O . ASN B 1 77 ? -3.844 15.133 -1.825 1 97.69 77 ASN B O 1
ATOM 1520 N N . ASN B 1 78 ? -5.734 15.594 -0.615 1 97.81 78 ASN B N 1
ATOM 1521 C CA . ASN B 1 78 ? -4.984 15.719 0.629 1 97.81 78 ASN B CA 1
ATOM 1522 C C . ASN B 1 78 ? -5.141 14.477 1.506 1 97.81 78 ASN B C 1
ATOM 1524 O O . ASN B 1 78 ? -6.168 13.805 1.452 1 97.81 78 ASN B O 1
ATOM 1528 N N . ASN B 1 79 ? -4.129 14.25 2.303 1 98.06 79 ASN B N 1
ATOM 1529 C CA . ASN B 1 79 ? -4.195 13.133 3.236 1 98.06 79 ASN B CA 1
ATOM 1530 C C . ASN B 1 79 ? -5.266 13.352 4.301 1 98.06 79 ASN B C 1
ATOM 1532 O O . ASN B 1 79 ? -5.445 14.469 4.789 1 98.06 79 ASN B O 1
ATOM 1536 N N . ILE B 1 80 ? -5.949 12.344 4.621 1 97.38 80 ILE B N 1
ATOM 1537 C CA . ILE B 1 80 ? -6.809 12.344 5.801 1 97.38 80 ILE B CA 1
ATOM 1538 C C . ILE B 1 80 ? -6.039 11.797 7 1 97.38 80 ILE B C 1
ATOM 1540 O O . ILE B 1 80 ? -6.141 10.609 7.316 1 97.38 80 ILE B O 1
ATOM 1544 N N . ILE B 1 81 ? -5.254 12.711 7.652 1 95.75 81 ILE B N 1
ATOM 1545 C CA . ILE B 1 81 ? -4.434 12.398 8.82 1 95.75 81 ILE B CA 1
ATOM 1546 C C . ILE B 1 81 ? -4.547 13.523 9.844 1 95.75 81 ILE B C 1
ATOM 1548 O O . ILE B 1 81 ? -5.133 14.578 9.555 1 95.75 81 ILE B O 1
ATOM 1552 N N . PRO B 1 82 ? -4.078 13.32 11.008 1 91.44 82 PRO B N 1
ATOM 1553 C CA . PRO B 1 82 ? -4.195 14.383 12.016 1 91.44 82 PRO B CA 1
ATOM 1554 C C . PRO B 1 82 ? -3.523 15.68 11.578 1 91.44 82 PRO B C 1
ATOM 1556 O O . PRO B 1 82 ? -2.449 15.648 10.969 1 91.44 82 PRO B O 1
ATOM 1559 N N . LYS B 1 83 ? -4.215 16.797 11.672 1 85.5 83 LYS B N 1
ATOM 1560 C CA . LYS B 1 83 ? -3.695 18.109 11.273 1 85.5 83 LYS B CA 1
ATOM 1561 C C . L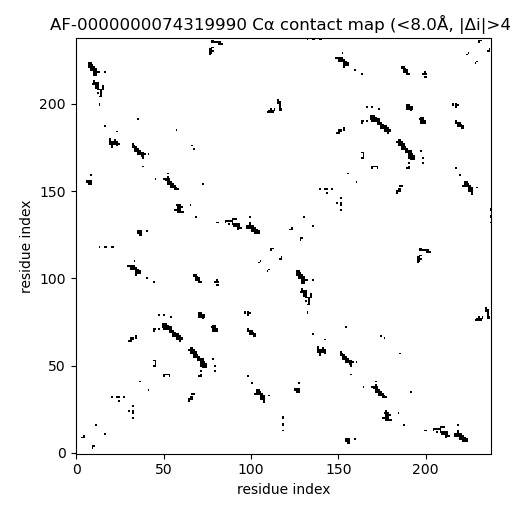YS B 1 83 ? -2.742 18.656 12.32 1 85.5 83 LYS B C 1
ATOM 1563 O O . LYS B 1 83 ? -1.841 19.438 12 1 85.5 83 LYS B O 1
ATOM 1568 N N . GLY B 1 84 ? -3.041 18.391 13.547 1 67.69 84 GLY B N 1
ATOM 1569 C CA . GLY B 1 84 ? -2.279 19.031 14.609 1 67.69 84 GLY B CA 1
ATOM 1570 C C . GLY B 1 84 ? -0.881 18.469 14.766 1 67.69 84 GLY B C 1
ATOM 1571 O O . GLY B 1 84 ? -0.429 17.672 13.93 1 67.69 84 GLY B O 1
ATOM 1572 N N . ASP B 1 85 ? -0.147 18.672 16.094 1 55.47 85 ASP B N 1
ATOM 1573 C CA . ASP B 1 85 ? 1.225 18.891 16.547 1 55.47 85 ASP B CA 1
ATOM 1574 C C . ASP B 1 85 ? 2.088 17.656 16.297 1 55.47 85 ASP B C 1
ATOM 1576 O O . ASP B 1 85 ? 1.786 16.562 16.797 1 55.47 85 ASP B O 1
ATOM 1580 N N . GLU B 1 86 ? 2.705 17.656 15.008 1 54.56 86 GLU B N 1
ATOM 1581 C CA . GLU B 1 86 ? 3.912 16.859 14.82 1 54.56 86 GLU B CA 1
ATOM 1582 C C . GLU B 1 86 ? 4.625 16.625 16.141 1 54.56 86 GLU B C 1
ATOM 1584 O O . GLU B 1 86 ? 5.496 15.75 16.25 1 54.56 86 GLU B O 1
ATOM 1589 N N . ASN B 1 87 ? 4.277 17.469 17.094 1 48.91 87 ASN B N 1
ATOM 1590 C CA . ASN B 1 87 ? 5.055 17.469 18.328 1 48.91 87 ASN B CA 1
ATOM 1591 C C . ASN B 1 87 ? 4.605 16.359 19.281 1 48.91 87 ASN B C 1
ATOM 1593 O O . ASN B 1 87 ? 5.094 16.266 20.406 1 48.91 87 ASN B O 1
ATOM 1597 N N . ALA B 1 88 ? 3.572 15.727 18.906 1 53 88 ALA B N 1
ATOM 1598 C CA . ALA B 1 88 ? 3.225 14.648 19.828 1 53 88 ALA B CA 1
ATOM 1599 C C . ALA B 1 88 ? 4.316 13.586 19.859 1 53 88 ALA B C 1
ATOM 1601 O O . ALA B 1 88 ? 5.031 13.383 18.875 1 53 88 ALA B O 1
ATOM 1602 N N . PRO B 1 89 ? 4.543 13.117 21.062 1 52.09 89 PRO B N 1
ATOM 1603 C CA . PRO B 1 89 ? 5.617 12.125 21.156 1 52.09 89 PRO B CA 1
ATOM 1604 C C . PRO B 1 89 ? 5.547 11.078 20.047 1 52.09 89 PRO B C 1
ATOM 1606 O O . PRO B 1 89 ? 4.461 10.742 19.578 1 52.09 89 PRO B O 1
ATOM 1609 N N . GLN B 1 90 ? 6.551 10.961 19.234 1 54.75 90 GLN B N 1
ATOM 1610 C CA . GLN B 1 90 ? 6.754 9.867 18.297 1 54.75 90 GLN B CA 1
ATOM 1611 C C . GLN B 1 90 ? 6.238 8.547 18.859 1 54.75 90 GLN B C 1
ATOM 1613 O O . GLN B 1 90 ? 7.023 7.703 19.297 1 54.75 90 GLN B O 1
ATOM 1618 N N . MET B 1 91 ? 5.121 8.617 19.516 1 52.59 91 MET B N 1
ATOM 1619 C CA . MET B 1 91 ? 4.723 7.344 20.109 1 52.59 91 MET B CA 1
ATOM 1620 C C . MET B 1 91 ? 4.488 6.289 19.031 1 52.59 91 MET B C 1
ATOM 1622 O O . MET B 1 91 ? 4.043 6.609 17.922 1 52.59 91 MET B O 1
ATOM 1626 N N . GLU B 1 92 ? 5.145 5.121 19.078 1 53.12 92 GLU B N 1
ATOM 1627 C CA . GLU B 1 92 ? 5.035 3.936 18.234 1 53.12 92 GLU B CA 1
ATOM 1628 C C . GLU B 1 92 ? 3.578 3.654 17.875 1 53.12 92 GLU B C 1
ATOM 1630 O O . GLU B 1 92 ? 3.279 3.295 16.734 1 53.12 92 GLU B O 1
ATOM 1635 N N . GLU B 1 93 ? 2.729 3.576 18.859 1 51.5 93 GLU B N 1
ATOM 1636 C CA . GLU B 1 93 ? 1.327 3.234 18.641 1 51.5 93 GLU B CA 1
ATOM 1637 C C . GLU B 1 93 ? 0.419 4.434 18.906 1 51.5 93 GLU B C 1
ATOM 1639 O O . GLU B 1 93 ? 0.569 5.125 19.906 1 51.5 93 GLU B O 1
ATOM 1644 N N . SER B 1 94 ? 0.032 5.23 17.922 1 52.5 94 SER B N 1
ATOM 1645 C CA . SER B 1 94 ? -0.893 6.324 18.203 1 52.5 94 SER B CA 1
ATOM 1646 C C . SER B 1 94 ? -2.293 5.801 18.5 1 52.5 94 SER B C 1
ATOM 1648 O O . SER B 1 94 ? -2.785 4.902 17.812 1 52.5 94 SER B O 1
ATOM 1650 N N . THR B 1 95 ? -2.717 5.879 19.625 1 47.38 95 THR B N 1
ATOM 1651 C CA . THR B 1 95 ? -4.039 5.504 20.109 1 47.38 95 THR B CA 1
ATOM 1652 C C . THR B 1 95 ? -5.121 6.344 19.438 1 47.38 95 THR B C 1
ATOM 1654 O O . THR B 1 95 ? -6.293 5.953 19.422 1 47.38 95 THR B O 1
ATOM 1657 N N . SER B 1 96 ? -4.883 7.59 18.984 1 51.38 96 SER B N 1
ATOM 1658 C CA . SER B 1 96 ? -6.141 8.32 18.859 1 51.38 96 SER B CA 1
ATOM 1659 C C . SER B 1 96 ? -6.691 8.219 17.453 1 51.38 96 SER B C 1
ATOM 1661 O O . SER B 1 96 ? -7.887 7.973 17.25 1 51.38 96 SER B O 1
ATOM 1663 N N . ASP B 1 97 ? -5.949 8.484 16.391 1 64.44 97 ASP B N 1
ATOM 1664 C CA . ASP B 1 97 ? -6.766 8.719 15.195 1 64.44 97 ASP B CA 1
ATOM 1665 C C . ASP B 1 97 ? -6.543 7.625 14.156 1 64.44 97 ASP B C 1
ATOM 1667 O O . ASP B 1 97 ? -7.254 7.57 13.148 1 64.44 97 ASP B O 1
ATOM 1671 N N . ASP B 1 98 ? -6.164 6.512 14.578 1 83.75 98 ASP B N 1
ATOM 1672 C CA . ASP B 1 98 ? -5.965 5.359 13.703 1 83.75 98 ASP B CA 1
ATOM 1673 C C . ASP B 1 98 ? -6.082 5.758 12.234 1 83.75 98 ASP B C 1
ATOM 1675 O O . ASP B 1 98 ? -6.969 5.277 11.523 1 83.75 98 ASP B O 1
ATOM 1679 N N . GLN B 1 99 ? -5.176 6.68 11.797 1 94.19 99 GLN B N 1
ATOM 1680 C CA . GLN B 1 99 ? -5.355 7.227 10.453 1 94.19 99 GLN B CA 1
ATOM 1681 C C . GLN B 1 99 ? -4.133 6.957 9.578 1 94.19 99 GLN B C 1
ATOM 1683 O O . GLN B 1 99 ? -4.172 7.172 8.367 1 94.19 99 GLN B O 1
ATOM 1688 N N . ILE B 1 100 ? -3.066 6.5 10.203 1 96 100 ILE B N 1
ATOM 1689 C CA . ILE B 1 100 ? -1.863 6.148 9.453 1 96 100 ILE B CA 1
ATOM 1690 C C . ILE B 1 100 ? -1.444 4.719 9.797 1 96 100 ILE B C 1
ATOM 1692 O O . ILE B 1 100 ? -1.181 4.406 10.961 1 96 100 ILE B O 1
ATOM 1696 N N . LEU B 1 101 ? -1.443 3.943 8.828 1 95.56 101 LEU B N 1
ATOM 1697 C CA . LEU B 1 101 ? -1.145 2.529 9.023 1 95.56 101 LEU B CA 1
ATOM 1698 C C . LEU B 1 101 ? 0.302 2.223 8.648 1 95.56 101 LEU B C 1
ATOM 1700 O O . LEU B 1 101 ? 0.787 2.672 7.605 1 95.56 101 LEU B O 1
ATOM 1704 N N . ASN B 1 102 ? 1.015 1.604 9.539 1 92.31 102 ASN B N 1
ATOM 1705 C CA . ASN B 1 102 ? 2.35 1.072 9.289 1 92.31 102 ASN B CA 1
ATOM 1706 C C . ASN B 1 102 ? 2.508 -0.336 9.852 1 92.31 102 ASN B C 1
ATOM 1708 O O . ASN B 1 102 ? 1.533 -0.945 10.297 1 92.31 102 ASN B O 1
ATOM 1712 N N . THR B 1 103 ? 3.648 -0.863 9.695 1 79.81 103 THR B N 1
ATOM 1713 C CA . THR B 1 103 ? 4.055 -2.127 10.305 1 79.81 103 THR B CA 1
ATOM 1714 C C . THR B 1 103 ? 3.186 -3.273 9.789 1 79.81 103 THR B C 1
ATOM 1716 O O . THR B 1 103 ? 2.645 -4.047 10.586 1 79.81 103 THR B O 1
ATOM 1719 N N . GLY B 1 104 ? 2.924 -3.311 8.602 1 90.62 104 GLY B N 1
ATOM 1720 C CA . GLY B 1 104 ? 2.348 -4.535 8.062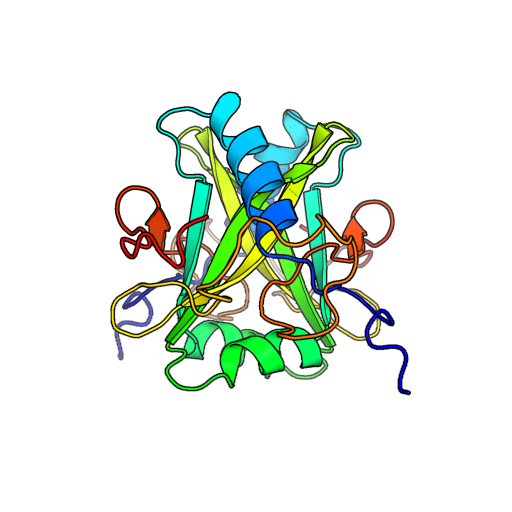 1 90.62 104 GLY B CA 1
ATOM 1721 C C . GLY B 1 104 ? 3.199 -5.762 8.336 1 90.62 104 GLY B C 1
ATOM 1722 O O . GLY B 1 104 ? 4.352 -5.645 8.75 1 90.62 104 GLY B O 1
ATOM 1723 N N . SER B 1 105 ? 2.623 -6.914 8.172 1 95.44 105 SER B N 1
ATOM 1724 C CA . SER B 1 105 ? 3.404 -8.141 8.312 1 95.44 105 SER B CA 1
ATOM 1725 C C . SER B 1 105 ? 4.352 -8.336 7.137 1 95.44 105 SER B C 1
ATOM 1727 O O . SER B 1 105 ? 3.906 -8.484 5.996 1 95.44 105 SER B O 1
ATOM 1729 N N . ALA B 1 106 ? 5.617 -8.336 7.438 1 96.38 106 ALA B N 1
ATOM 1730 C CA . ALA B 1 106 ? 6.633 -8.273 6.391 1 96.38 106 ALA B CA 1
ATOM 1731 C C . ALA B 1 106 ? 6.906 -9.656 5.805 1 96.38 106 ALA B C 1
ATOM 1733 O O . ALA B 1 106 ? 6.895 -10.656 6.527 1 96.38 106 ALA B O 1
ATOM 1734 N N . CYS B 1 107 ? 7.098 -9.688 4.555 1 97.06 107 CYS B N 1
ATOM 1735 C CA . CYS B 1 107 ? 7.742 -10.781 3.838 1 97.06 107 CYS B CA 1
ATOM 1736 C C . CYS B 1 107 ? 9.133 -10.383 3.373 1 97.06 107 CYS B C 1
ATOM 1738 O O . CYS B 1 107 ? 9.289 -9.453 2.584 1 97.06 107 CYS B O 1
ATOM 1740 N N . PRO B 1 108 ? 10.117 -11.203 3.777 1 95.19 108 PRO B N 1
ATOM 1741 C CA . PRO B 1 108 ? 10.117 -12.305 4.746 1 95.19 108 PRO B CA 1
ATOM 1742 C C . PRO B 1 108 ? 9.898 -11.828 6.18 1 95.19 108 PRO B C 1
ATOM 1744 O O . PRO B 1 108 ? 10.148 -10.664 6.492 1 95.19 108 PRO B O 1
ATOM 1747 N N . PRO B 1 109 ? 9.375 -12.711 7.211 1 94.94 109 PRO B N 1
ATOM 1748 C CA . PRO B 1 109 ? 9.156 -14.141 6.98 1 94.94 109 PRO B CA 1
ATOM 1749 C C . PRO B 1 109 ? 7.719 -14.453 6.574 1 94.94 109 PRO B C 1
ATOM 1751 O O . PRO B 1 109 ? 7.422 -15.578 6.16 1 94.94 109 PRO B O 1
ATOM 1754 N N . ASP B 1 110 ? 6.746 -13.508 6.672 1 95.94 110 ASP B N 1
ATOM 1755 C CA . ASP B 1 110 ? 5.328 -13.758 6.438 1 95.94 110 ASP B CA 1
ATOM 1756 C C . ASP B 1 110 ? 4.988 -13.648 4.953 1 95.94 110 ASP B C 1
ATOM 1758 O O . ASP B 1 110 ? 4.449 -12.633 4.508 1 95.94 110 ASP B O 1
ATOM 1762 N N . CYS B 1 111 ? 5.289 -14.766 4.199 1 96.94 111 CYS B N 1
ATOM 1763 C CA . CYS B 1 111 ? 5.207 -14.711 2.744 1 96.94 111 CYS B CA 1
ATOM 1764 C C . CYS B 1 111 ? 4.113 -15.633 2.225 1 96.94 111 CYS B C 1
ATOM 1766 O O . CYS B 1 111 ? 3.697 -16.562 2.918 1 96.94 111 CYS B O 1
ATOM 1768 N N . ASP B 1 112 ? 3.631 -15.242 0.961 1 96.5 112 ASP B N 1
ATOM 1769 C CA . ASP B 1 112 ? 2.922 -16.234 0.153 1 96.5 112 ASP B CA 1
ATOM 1770 C C . ASP B 1 112 ? 3.799 -17.453 -0.114 1 96.5 112 ASP B C 1
ATOM 1772 O O . ASP B 1 112 ? 4.945 -17.312 -0.55 1 96.5 112 ASP B O 1
ATOM 1776 N N . THR B 1 113 ? 3.193 -18.609 0.144 1 94 113 THR B N 1
ATOM 1777 C CA . THR B 1 113 ? 4.004 -19.812 -0.019 1 94 113 THR B CA 1
ATOM 1778 C C . THR B 1 113 ? 3.432 -20.703 -1.119 1 94 113 THR B C 1
ATOM 1780 O O . THR B 1 113 ? 3.963 -21.781 -1.387 1 94 113 THR B O 1
ATOM 1783 N N . ASP B 1 114 ? 2.35 -20.281 -1.744 1 95.19 114 ASP B N 1
ATOM 1784 C CA . ASP B 1 114 ? 1.782 -21.016 -2.877 1 95.19 114 ASP B CA 1
ATOM 1785 C C . ASP B 1 114 ? 2.547 -20.703 -4.164 1 95.19 114 ASP B C 1
ATOM 1787 O O . ASP B 1 114 ? 2.566 -19.562 -4.621 1 95.19 114 ASP B O 1
ATOM 1791 N N . PRO B 1 115 ? 3.178 -21.672 -4.762 1 92.31 115 PRO B N 1
ATOM 1792 C CA . PRO B 1 115 ? 3.947 -21.422 -5.98 1 92.31 115 PRO B CA 1
ATOM 1793 C C . PRO B 1 115 ? 3.086 -20.891 -7.125 1 92.31 115 PRO B C 1
ATOM 1795 O O . PRO B 1 115 ? 3.596 -20.219 -8.023 1 92.31 115 PRO B O 1
ATOM 1798 N N . ASP B 1 116 ? 1.793 -21.125 -7.094 1 92.44 116 ASP B N 1
ATOM 1799 C CA . ASP B 1 116 ? 0.905 -20.703 -8.18 1 92.44 116 ASP B CA 1
ATOM 1800 C C . ASP B 1 116 ? 0.537 -19.234 -8.047 1 92.44 116 ASP B C 1
ATOM 1802 O O . ASP B 1 116 ? 0.04 -18.625 -9 1 92.44 116 ASP B O 1
ATOM 1806 N N . THR B 1 117 ? 0.76 -18.656 -6.867 1 94.38 117 THR B N 1
ATOM 1807 C CA . THR B 1 117 ? 0.319 -17.281 -6.664 1 94.38 117 THR B CA 1
ATOM 1808 C C . THR B 1 117 ? 1.463 -16.422 -6.145 1 94.38 117 THR B C 1
ATOM 1810 O O . THR B 1 117 ? 1.25 -15.273 -5.75 1 94.38 117 THR B O 1
ATOM 1813 N N . SER B 1 118 ? 2.625 -16.938 -6.156 1 93.06 118 SER B N 1
ATOM 1814 C CA . SER B 1 118 ? 3.783 -16.219 -5.625 1 93.06 118 SER B CA 1
ATOM 1815 C C . SER B 1 118 ? 4.258 -15.141 -6.59 1 93.06 118 SER B C 1
ATOM 1817 O O . SER B 1 118 ? 4.188 -15.312 -7.809 1 93.06 118 SER B O 1
ATOM 1819 N N . LEU B 1 119 ? 4.648 -14.016 -6.074 1 93.75 119 LEU B N 1
ATOM 1820 C CA . LEU B 1 119 ? 5.281 -12.938 -6.824 1 93.75 119 LEU B CA 1
ATOM 1821 C C . LEU B 1 119 ? 6.727 -12.75 -6.387 1 93.75 119 LEU B C 1
ATOM 1823 O O . LEU B 1 119 ? 7.043 -12.859 -5.199 1 93.75 119 LEU B O 1
#

Sequence (238 aa):
MENSNKGKGKFISKAKAKKEVNNFKKGNSNKPYAYSFDKEKIEKLLNQNGAEGIRVYLTKEDKGNTSVLICAYDADNNNIIPKGDENAPQMEESTSDDQILNTGSACPPDCDTDPDTSLMENSNKGKGKFISKAKAKKEVNNFKKGNSNKPYAYSFDKEKIEKLLNQNGAEGIRVYLTKEDKGNTSVLICAYDADNNNIIPKGDENAPQMEESTSDDQILNTGSACPPDCDTDPDTSL

Solvent-accessible surface area (backbone atoms only — not comparable to full-atom values): 12295 Å² total; per-residue (Å²): 129,82,68,72,71,58,72,36,27,32,32,34,24,68,34,43,51,32,50,24,31,48,52,31,42,73,79,38,71,96,47,55,44,30,32,28,33,30,38,69,61,55,48,53,33,50,65,38,90,62,38,47,13,40,31,42,31,44,21,23,45,94,88,62,47,68,43,58,34,38,30,14,22,28,88,87,44,28,45,54,47,75,56,72,69,63,74,44,72,64,38,75,63,37,84,76,71,69,31,33,37,27,67,33,40,36,17,68,85,62,49,53,76,44,82,53,38,54,106,127,82,68,73,72,57,71,36,26,32,34,35,25,69,37,44,50,31,52,24,31,50,51,31,42,72,79,38,75,95,46,55,45,30,31,27,33,30,38,69,61,53,46,54,34,50,65,39,90,64,37,48,14,40,32,42,30,44,20,22,46,94,88,62,48,68,44,58,35,38,30,15,23,28,88,86,44,27,45,52,48,74,57,73,70,62,72,46,72,63,40,75,64,34,80,78,71,65,36,33,37,27,66,33,39,35,16,67,84,62,49,53,77,45,81,52,36,53,106

Nearest PDB structures (foldseek):
  7wew-assembly1_A  TM=5.613E-01  e=5.020E-01  Streptomyces noursei
  4isb-assembly1_B  TM=5.307E-01  e=5.355E-01  Mycobacterium tuberculosis H37Rv
  6qjz-assembly1_A  TM=5.131E-01  e=5.355E-01  Lathyrus sativus
  4ir7-assembly1_A-2  TM=5.250E-01  e=1.164E+00  Mycobacterium tuberculosis H37Rv
  1lci-assembly1_A  TM=4.500E-01  e=1.508E+00  Photinus pyralis

Radius of gyration: 16.61 Å; Cα contacts (8 Å, |Δi|>4): 536; chains: 2; bounding box: 36×43×48 Å

Organism: NCBI:txid2715131

Foldseek 3Di:
DPPQPPDDDDDDDPVVVVVVLVVVCVVPPPAFSDFDDDPVLLVLQCPPPQFPHKDKDWDADPVGGTFIKMFTAHPVRHTPDDPDDPPDPPDPDDPDDSGMDGDGDTPVVPADPDPVRHD/DPPQPPDDDDDDDPVVVVVVLVVVCVVVPPAFSDFDDDPVLLVLQCPPPQFPHKDWDWDADPVGGTFIKMFTAHPVRHTPDDPDDPPDPPDPDDPDDSGMDGDGDTPVVPADPDPVRHD

Secondary structure (DSSP, 8-state):
---TT-SS-EE--HHHHHHHHHHHHHHSTTS--EEEEEHHHHHHHHTSTT--EEEEEEEE-TT--EEEEEEEE-TTS-EES--S-TTS---SS-SS----EE-PEEETTS----TTT--/---TT-SS-EE--HHHHHHHHHHHHHHSTTS--EEEEEHHHHHHHHTSTT--EEEEEEEE-TT--EEEEEEEE-TTS-EES--S-TTS---SS--S----EE-PEEETTS----TTT--

pLDDT: mean 87.31, std 17.14, range [24.94, 98.81]